Protein AF-A0AAE2D7N9-F1 (afdb_monomer)

Radius of gyration: 18.99 Å; Cα contacts (8 Å, |Δi|>4): 260; chains: 1; bounding box: 39×43×62 Å

Structure (mmCIF, N/CA/C/O backbone):
data_AF-A0AAE2D7N9-F1
#
_entry.id   AF-A0AAE2D7N9-F1
#
loop_
_atom_site.group_PDB
_atom_site.id
_atom_site.type_symbol
_atom_site.label_atom_id
_atom_site.label_alt_id
_atom_site.label_comp_id
_atom_site.label_asym_id
_atom_site.label_entity_id
_atom_site.label_seq_id
_atom_site.pdbx_PDB_ins_code
_atom_site.Cartn_x
_atom_site.Cartn_y
_atom_site.Cartn_z
_atom_site.occupancy
_atom_site.B_iso_or_equiv
_atom_site.auth_seq_id
_atom_site.auth_comp_id
_atom_site.auth_asym_id
_atom_site.auth_atom_id
_atom_site.pdbx_PDB_model_num
ATOM 1 N N . MET A 1 1 ? -22.181 20.478 -26.495 1.00 38.66 1 MET A N 1
ATOM 2 C CA . MET A 1 1 ? -21.617 19.534 -25.504 1.00 38.66 1 MET A CA 1
ATOM 3 C C . MET A 1 1 ? -20.102 19.625 -25.572 1.00 38.66 1 MET A C 1
ATOM 5 O O . MET A 1 1 ? -19.540 19.278 -26.603 1.00 38.66 1 MET A O 1
ATOM 9 N N . SER A 1 2 ? -19.442 20.160 -24.543 1.00 40.59 2 SER A N 1
ATOM 10 C CA . SER A 1 2 ? -17.977 20.147 -24.471 1.00 40.59 2 SER A CA 1
ATOM 11 C C . SER A 1 2 ? -17.509 18.727 -24.149 1.00 40.59 2 SER A C 1
ATOM 13 O O . SER A 1 2 ? -17.995 18.098 -23.211 1.00 40.59 2 SER A O 1
ATOM 15 N N . LYS A 1 3 ? -16.586 18.191 -24.953 1.00 43.28 3 LYS A N 1
ATOM 16 C CA . LYS A 1 3 ? -15.888 16.947 -24.616 1.00 43.28 3 LYS A CA 1
ATOM 17 C C . LYS A 1 3 ? -15.045 17.216 -23.370 1.00 43.28 3 LYS A C 1
ATOM 19 O O . LYS A 1 3 ? -14.198 18.107 -23.392 1.00 43.28 3 LYS A O 1
ATOM 24 N N . PHE A 1 4 ? -15.269 16.461 -22.297 1.00 47.69 4 PHE A N 1
ATOM 25 C CA . PHE A 1 4 ? -14.322 16.401 -21.188 1.00 47.69 4 PHE A CA 1
ATOM 26 C C . PHE A 1 4 ? -13.008 15.839 -21.734 1.00 47.69 4 PHE A C 1
ATOM 28 O O . PHE A 1 4 ? -12.918 14.659 -22.065 1.00 47.69 4 PHE A O 1
ATOM 35 N N . VAL A 1 5 ? -11.998 16.694 -21.879 1.00 51.47 5 VAL A N 1
ATOM 36 C CA . VAL A 1 5 ? -10.639 16.247 -22.176 1.00 51.47 5 VAL A CA 1
ATOM 37 C C . VAL A 1 5 ? -10.075 15.682 -20.877 1.00 51.47 5 VAL A C 1
ATOM 39 O O . VAL A 1 5 ? -9.831 16.411 -19.911 1.00 51.47 5 VAL A O 1
ATOM 42 N N . ILE A 1 6 ? -9.923 14.362 -20.828 1.00 53.97 6 ILE A N 1
ATOM 43 C CA . ILE A 1 6 ? -9.247 13.688 -19.724 1.00 53.97 6 ILE A CA 1
ATOM 44 C C . ILE A 1 6 ? -7.751 13.979 -19.883 1.00 53.97 6 ILE A C 1
ATOM 46 O O . ILE A 1 6 ? -7.075 13.372 -20.703 1.00 53.97 6 ILE A O 1
ATOM 50 N N . ASN A 1 7 ? -7.247 14.952 -19.130 1.00 66.62 7 ASN A N 1
ATOM 51 C CA . ASN A 1 7 ? -5.815 15.157 -18.923 1.00 66.62 7 ASN A CA 1
ATOM 52 C C . ASN A 1 7 ? -5.431 14.536 -17.565 1.00 66.62 7 ASN A C 1
ATOM 54 O O . ASN A 1 7 ? -6.256 14.488 -16.651 1.00 66.62 7 ASN A O 1
ATOM 58 N N . GLU A 1 8 ? -4.196 14.074 -17.392 1.00 63.06 8 GLU A N 1
ATOM 59 C CA . GLU A 1 8 ? -3.699 13.433 -16.167 1.00 63.06 8 GLU A CA 1
ATOM 60 C C . GLU A 1 8 ? -3.927 14.249 -14.887 1.00 63.06 8 GLU A C 1
ATOM 62 O O . GLU A 1 8 ? -4.184 13.687 -13.817 1.00 63.06 8 GLU A O 1
ATOM 67 N N . ASN A 1 9 ? -3.890 15.579 -14.993 1.00 72.06 9 ASN A N 1
ATOM 68 C CA . ASN A 1 9 ? -4.208 16.480 -13.885 1.00 72.06 9 ASN A CA 1
ATOM 69 C C . ASN A 1 9 ? -5.664 16.330 -13.410 1.00 72.06 9 ASN A C 1
ATOM 71 O O . ASN A 1 9 ? -5.936 16.407 -12.207 1.00 72.06 9 ASN A O 1
ATOM 75 N N . ASN A 1 10 ? -6.590 16.049 -14.332 1.00 79.25 10 ASN A N 1
ATOM 76 C CA . ASN A 1 10 ? -7.995 15.795 -14.019 1.00 79.25 10 ASN A CA 1
ATOM 77 C C . ASN A 1 10 ? -8.155 14.434 -13.329 1.00 79.25 10 ASN A C 1
ATOM 79 O O . ASN A 1 10 ? -8.873 14.350 -12.337 1.00 79.25 10 ASN A O 1
ATOM 83 N N . ILE A 1 11 ? -7.424 13.400 -13.772 1.00 85.00 11 ILE A N 1
ATOM 84 C CA . ILE A 1 11 ? -7.436 12.067 -13.137 1.00 85.00 11 ILE A CA 1
ATOM 85 C C . ILE A 1 11 ? -6.867 12.134 -11.715 1.00 85.00 11 ILE A C 1
ATOM 87 O O . ILE A 1 11 ? -7.473 11.624 -10.776 1.00 85.00 11 ILE A O 1
ATOM 91 N N . THR A 1 12 ? -5.724 12.800 -11.531 1.00 88.69 12 THR A N 1
ATOM 92 C CA . THR A 1 12 ? -5.089 12.975 -10.212 1.00 88.69 12 THR A CA 1
ATOM 93 C C . THR A 1 12 ? -6.036 13.661 -9.230 1.00 88.69 12 THR A C 1
ATOM 95 O O . THR A 1 12 ? -6.201 13.215 -8.094 1.00 88.69 12 THR A O 1
ATOM 98 N N . SER A 1 13 ? -6.677 14.743 -9.677 1.00 90.25 13 SER A N 1
ATOM 99 C CA . SER A 1 13 ? -7.615 15.513 -8.856 1.00 90.25 13 SER A CA 1
ATOM 100 C C . SER A 1 13 ? -8.871 14.707 -8.529 1.00 90.25 13 SER A C 1
ATOM 102 O O . SER A 1 13 ? -9.330 14.732 -7.388 1.00 90.25 13 SER A O 1
ATOM 104 N N . PHE A 1 14 ? -9.381 13.946 -9.501 1.00 93.19 14 PHE A N 1
ATOM 105 C CA . PHE A 1 14 ? -10.513 13.043 -9.324 1.00 93.19 14 PHE A CA 1
ATOM 106 C C . PHE A 1 14 ? -10.209 11.965 -8.274 1.00 93.19 14 PHE A C 1
ATOM 108 O O . PHE A 1 14 ? -10.917 11.875 -7.274 1.00 93.19 14 PHE A O 1
ATOM 115 N N . LEU A 1 15 ? -9.113 11.212 -8.426 1.00 93.31 15 LEU A N 1
ATOM 116 C CA . LEU A 1 15 ? -8.723 10.164 -7.474 1.00 93.31 15 LEU A CA 1
ATOM 117 C C . LEU A 1 15 ? -8.532 10.717 -6.060 1.00 93.31 15 LEU A C 1
ATOM 119 O O . LEU A 1 15 ? -9.043 10.145 -5.097 1.00 93.31 15 LEU A O 1
ATOM 123 N N . ARG A 1 16 ? -7.853 11.865 -5.930 1.00 94.56 16 ARG A N 1
ATOM 124 C CA . ARG A 1 16 ? -7.654 12.510 -4.627 1.00 94.56 16 ARG A CA 1
ATOM 125 C C . ARG A 1 16 ? -8.984 12.898 -3.996 1.00 94.56 16 ARG A C 1
ATOM 127 O O . ARG A 1 16 ? -9.173 12.655 -2.809 1.00 94.56 16 ARG A O 1
ATOM 134 N N . PHE A 1 17 ? -9.900 13.489 -4.7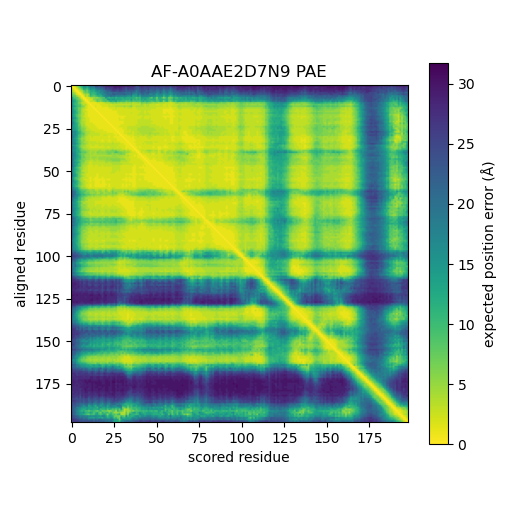61 1.00 94.94 17 PHE A N 1
ATOM 135 C CA . PHE A 1 17 ? -11.206 13.893 -4.246 1.00 94.94 17 PHE A CA 1
ATOM 136 C C . PHE A 1 17 ? -11.966 12.705 -3.647 1.00 94.94 17 PHE A C 1
ATOM 138 O O . PHE A 1 17 ? -12.400 12.776 -2.497 1.00 94.94 17 PHE A O 1
ATOM 145 N N . TYR A 1 18 ? -12.083 11.599 -4.386 1.00 95.69 18 TYR A N 1
ATOM 146 C CA . TYR A 1 18 ? -12.827 10.431 -3.911 1.00 95.69 18 TYR A CA 1
ATOM 147 C C . TYR A 1 18 ? -12.126 9.711 -2.765 1.00 95.69 18 TYR A C 1
ATOM 149 O O . TYR A 1 18 ? -12.796 9.303 -1.818 1.00 95.69 18 TYR A O 1
ATOM 157 N N . PHE A 1 19 ? -10.796 9.621 -2.790 1.00 94.62 19 PHE A N 1
ATOM 158 C CA . PHE A 1 19 ? -10.053 9.048 -1.674 1.00 94.62 19 PHE A CA 1
ATOM 159 C C . PHE A 1 19 ? -10.248 9.873 -0.394 1.00 94.62 19 PHE A C 1
ATOM 161 O O . PHE A 1 19 ? -10.634 9.324 0.635 1.00 94.62 19 PHE A O 1
ATOM 168 N N . VAL A 1 20 ? -10.105 11.203 -0.465 1.00 94.38 20 VAL A N 1
ATOM 169 C CA . VAL A 1 20 ? -10.371 12.106 0.670 1.00 94.38 20 VAL A CA 1
ATOM 170 C C . VAL A 1 20 ? -11.804 11.936 1.179 1.00 94.38 20 VAL A C 1
ATOM 172 O O . VAL A 1 20 ? -12.017 11.855 2.388 1.00 94.38 20 VAL A O 1
ATOM 175 N N . LYS A 1 21 ? -12.796 11.840 0.284 1.00 95.31 21 LYS A N 1
ATOM 176 C CA . LYS A 1 21 ? -14.191 11.594 0.678 1.00 95.31 21 LYS A CA 1
ATOM 177 C C . LYS A 1 21 ? -14.365 10.253 1.384 1.00 95.31 21 LYS A C 1
ATOM 179 O O . LYS A 1 21 ? -15.054 10.207 2.399 1.00 95.31 21 LYS A O 1
ATOM 184 N N . ALA A 1 22 ? -13.726 9.193 0.900 1.00 94.31 22 ALA A N 1
ATOM 185 C CA . ALA A 1 22 ? -13.779 7.884 1.536 1.00 94.31 22 ALA A CA 1
ATOM 186 C C . ALA A 1 22 ? -13.175 7.918 2.950 1.00 94.31 22 ALA A C 1
ATOM 188 O O . ALA A 1 22 ? -13.809 7.425 3.883 1.00 94.31 22 ALA A O 1
ATOM 189 N N . ILE A 1 23 ? -12.032 8.587 3.146 1.00 94.31 23 ILE A N 1
ATOM 190 C CA . ILE A 1 23 ? -11.437 8.793 4.478 1.00 94.31 23 ILE A CA 1
ATOM 191 C C . ILE A 1 23 ? -12.381 9.586 5.393 1.00 94.31 23 ILE A C 1
ATOM 193 O O . ILE A 1 23 ? -12.664 9.155 6.508 1.00 94.31 23 ILE A O 1
ATOM 197 N N . GLN A 1 24 ? -12.939 10.702 4.915 1.00 93.06 24 GLN A N 1
ATOM 198 C CA . GLN A 1 24 ? -13.844 11.551 5.703 1.00 93.06 24 GLN A CA 1
ATOM 199 C C . GLN A 1 24 ? -15.131 10.830 6.131 1.00 93.06 24 GLN A C 1
ATOM 201 O O . GLN A 1 24 ? -15.610 11.034 7.248 1.00 93.06 24 GLN A O 1
ATOM 206 N N . LEU A 1 25 ? -15.701 10.008 5.245 1.00 94.81 25 LEU A N 1
ATOM 207 C CA . LEU A 1 25 ? -16.958 9.300 5.490 1.00 94.81 25 LEU A CA 1
ATOM 208 C C . LEU A 1 25 ? -16.765 8.054 6.358 1.00 94.81 25 LEU A C 1
ATOM 210 O O . LEU A 1 25 ? -17.578 7.787 7.242 1.00 94.81 25 LEU A O 1
ATOM 214 N N . THR A 1 26 ? -15.700 7.286 6.120 1.00 93.25 26 THR A N 1
ATOM 215 C CA . THR A 1 26 ? -15.459 6.031 6.850 1.00 93.25 26 THR A CA 1
ATOM 216 C C . THR A 1 26 ? -14.743 6.250 8.179 1.00 93.25 26 THR A C 1
ATOM 218 O O . THR A 1 26 ? -14.941 5.445 9.092 1.00 93.25 26 THR A O 1
ATOM 221 N N . LYS A 1 27 ? -13.984 7.351 8.302 1.00 92.19 27 LYS A N 1
ATOM 222 C CA . LYS A 1 27 ? -13.128 7.699 9.448 1.00 92.19 27 LYS A CA 1
ATOM 223 C C . LYS A 1 27 ? -12.268 6.506 9.880 1.00 92.19 27 LYS A C 1
ATOM 225 O O . LYS A 1 27 ? -12.409 6.023 11.007 1.00 92.19 27 LYS A O 1
ATOM 230 N N . PRO A 1 28 ? -11.440 5.965 8.972 1.00 92.25 28 PRO A N 1
ATOM 231 C CA . PRO A 1 28 ? -10.698 4.762 9.265 1.00 92.25 28 PRO A CA 1
ATOM 232 C C . PRO A 1 28 ? -9.594 5.062 10.279 1.00 92.25 28 PRO A C 1
ATOM 234 O O . PRO A 1 28 ? -9.018 6.144 10.318 1.00 92.25 28 PRO A O 1
ATOM 237 N N . SER A 1 29 ? -9.279 4.062 11.091 1.00 89.00 29 SER A N 1
ATOM 238 C CA . SER A 1 29 ? -8.122 4.060 11.987 1.00 89.00 29 SER A CA 1
ATOM 239 C C . SER A 1 29 ? -6.799 3.894 11.228 1.00 89.00 29 SER A C 1
ATOM 241 O O . SER A 1 29 ? -5.742 4.255 11.742 1.00 89.00 29 SER A O 1
ATOM 243 N N . GLY A 1 30 ? -6.862 3.354 10.008 1.00 89.19 30 GLY A N 1
ATOM 244 C CA . GLY A 1 30 ? -5.730 3.211 9.106 1.00 89.19 30 GLY A CA 1
ATOM 245 C C . GLY A 1 30 ? -6.132 2.652 7.742 1.00 89.19 30 GLY A C 1
ATOM 246 O O . GLY A 1 30 ? -7.261 2.190 7.552 1.00 89.19 30 GLY A O 1
ATOM 247 N N . VAL A 1 31 ? -5.200 2.698 6.794 1.00 91.38 31 VAL A N 1
ATOM 248 C CA . VAL A 1 31 ? -5.390 2.259 5.407 1.00 91.38 31 VAL A CA 1
ATOM 249 C C . VAL A 1 31 ? -4.269 1.314 4.995 1.00 91.38 31 VAL A C 1
ATOM 251 O O . VAL A 1 31 ? -3.095 1.587 5.229 1.00 91.38 31 VAL A O 1
ATOM 254 N N . ILE A 1 32 ? -4.628 0.210 4.350 1.00 90.62 32 ILE A N 1
ATOM 255 C CA . ILE A 1 32 ? -3.676 -0.734 3.764 1.00 90.62 32 ILE A CA 1
ATOM 256 C C . ILE A 1 32 ? -3.827 -0.681 2.247 1.00 90.62 32 ILE A C 1
ATOM 258 O O . ILE A 1 32 ? -4.918 -0.912 1.723 1.00 90.62 32 ILE A O 1
ATOM 262 N N . PHE A 1 33 ? -2.731 -0.390 1.551 1.00 92.00 33 PHE A N 1
ATOM 263 C CA . PHE A 1 33 ? -2.633 -0.501 0.099 1.00 92.00 33 PHE A CA 1
ATOM 264 C C . PHE A 1 33 ? -1.971 -1.833 -0.246 1.00 92.00 33 PHE A C 1
ATOM 266 O O . PHE A 1 33 ? -0.849 -2.091 0.192 1.00 92.00 33 PHE A O 1
ATOM 273 N N . LEU A 1 34 ? -2.666 -2.677 -1.007 1.00 89.25 34 LEU A N 1
ATOM 274 C CA . LEU A 1 34 ? -2.276 -4.068 -1.261 1.00 89.25 34 LEU A CA 1
ATOM 275 C C . LEU A 1 34 ? -1.521 -4.255 -2.592 1.00 89.25 34 LEU A C 1
ATOM 277 O O . LEU A 1 34 ? -1.681 -5.283 -3.244 1.00 89.25 34 LEU A O 1
ATOM 281 N N . GLY A 1 35 ? -0.709 -3.278 -2.998 1.00 89.81 35 GLY A N 1
ATOM 282 C CA . GLY A 1 35 ? 0.086 -3.317 -4.232 1.00 89.81 35 GLY A CA 1
ATOM 283 C C . GLY A 1 35 ? -0.364 -2.354 -5.322 1.00 89.81 35 GLY A C 1
ATOM 284 O O . GLY A 1 35 ? -1.333 -1.610 -5.159 1.00 89.81 35 GLY A O 1
ATOM 285 N N . ASP A 1 36 ? 0.402 -2.364 -6.410 1.00 91.00 36 ASP A N 1
ATOM 286 C CA . ASP A 1 36 ? 0.260 -1.525 -7.603 1.00 91.00 36 ASP A CA 1
ATOM 287 C C . ASP A 1 36 ? 0.123 -0.040 -7.284 1.00 91.00 36 ASP A C 1
ATOM 289 O O . ASP A 1 36 ? -0.792 0.680 -7.710 1.00 91.00 36 ASP A O 1
ATOM 293 N N . LEU A 1 37 ? 1.058 0.442 -6.473 1.00 92.31 37 LEU A N 1
ATOM 294 C CA . LEU A 1 37 ? 1.069 1.823 -6.014 1.00 92.31 37 LEU A CA 1
ATOM 295 C C . LEU A 1 37 ? 1.492 2.769 -7.140 1.00 92.31 37 LEU A C 1
ATOM 297 O O . LEU A 1 37 ? 0.906 3.847 -7.288 1.00 92.31 37 LEU A O 1
ATOM 301 N N . LEU A 1 38 ? 2.469 2.348 -7.937 1.00 92.19 38 LEU A N 1
ATOM 302 C CA . LEU A 1 38 ? 3.143 3.116 -8.971 1.00 92.19 38 LEU A CA 1
ATOM 303 C C . LEU A 1 38 ? 2.765 2.610 -10.363 1.00 92.19 38 LEU A C 1
ATOM 305 O O . LEU A 1 38 ? 2.613 1.413 -10.594 1.00 92.19 38 LEU A O 1
ATOM 309 N N . ASP A 1 39 ? 2.666 3.534 -11.313 1.00 84.12 39 ASP A N 1
ATOM 310 C CA . ASP A 1 39 ? 2.439 3.179 -12.709 1.00 84.12 39 ASP A CA 1
ATOM 311 C C . ASP A 1 39 ? 3.777 2.721 -13.314 1.00 84.12 39 ASP A C 1
ATOM 313 O O . ASP A 1 39 ? 4.704 3.521 -13.452 1.00 84.12 39 ASP A O 1
ATOM 317 N N . SER A 1 40 ? 3.886 1.430 -13.647 1.00 84.75 40 SER A N 1
ATOM 318 C CA . SER A 1 40 ? 5.104 0.813 -14.211 1.00 84.75 40 SER A CA 1
ATOM 319 C C . SER A 1 40 ? 6.362 1.010 -13.349 1.00 84.75 40 SER A C 1
ATOM 321 O O . SER A 1 40 ? 7.459 1.177 -13.875 1.00 84.75 40 SER A O 1
ATOM 323 N N . GLY A 1 41 ? 6.238 1.034 -12.018 1.00 87.19 41 GLY A N 1
ATOM 324 C CA . GLY A 1 41 ? 7.358 1.291 -11.100 1.00 87.19 41 GLY A CA 1
ATOM 325 C C . GLY A 1 41 ? 8.563 0.361 -11.296 1.00 87.19 41 GLY A C 1
ATOM 326 O O . GLY A 1 41 ? 9.712 0.774 -11.096 1.00 87.19 41 GLY A O 1
ATOM 327 N N . ASP A 1 42 ? 8.312 -0.862 -11.756 1.00 89.00 42 ASP A N 1
ATOM 328 C CA . ASP A 1 42 ? 9.323 -1.880 -11.999 1.00 89.00 42 ASP A CA 1
ATOM 329 C C . ASP A 1 42 ? 10.167 -1.641 -13.274 1.00 89.00 42 ASP A C 1
ATOM 331 O O . ASP A 1 42 ? 11.297 -2.132 -13.357 1.00 89.00 42 ASP A O 1
ATOM 335 N N . THR A 1 43 ? 9.637 -0.899 -14.251 1.00 90.88 43 THR A N 1
ATOM 336 C CA . THR A 1 43 ? 10.236 -0.643 -15.577 1.00 90.88 43 THR A CA 1
ATOM 337 C C . THR A 1 43 ? 10.487 0.844 -15.854 1.00 90.88 43 THR A C 1
ATOM 339 O O . THR A 1 43 ? 11.250 1.179 -16.763 1.00 90.88 43 THR A O 1
ATOM 342 N N . ALA A 1 44 ? 9.899 1.743 -15.062 1.00 91.44 44 ALA A N 1
ATOM 343 C CA . ALA A 1 44 ? 9.976 3.188 -15.238 1.00 91.44 44 ALA A CA 1
ATOM 344 C C . ALA A 1 44 ? 11.402 3.736 -15.088 1.00 91.44 44 ALA A C 1
ATOM 346 O O . ALA A 1 44 ? 12.143 3.388 -14.158 1.00 91.44 44 ALA A O 1
ATOM 347 N N . GLN A 1 45 ? 11.749 4.688 -15.956 1.00 94.19 45 GLN A N 1
ATOM 348 C CA . GLN A 1 45 ? 12.963 5.498 -15.833 1.00 94.19 45 GLN A CA 1
ATOM 349 C C . GLN A 1 45 ? 12.887 6.413 -14.600 1.00 94.19 45 GLN A C 1
ATOM 351 O O . GLN A 1 45 ? 11.821 6.601 -14.017 1.00 94.19 45 GLN A O 1
ATOM 356 N N . ASP A 1 46 ? 14.017 6.974 -14.165 1.00 93.88 46 ASP A N 1
ATOM 357 C CA . ASP A 1 46 ? 14.104 7.734 -12.903 1.00 93.88 46 ASP A CA 1
ATOM 358 C C . ASP A 1 46 ? 13.159 8.932 -12.820 1.00 93.88 46 ASP A C 1
ATOM 360 O O . ASP A 1 46 ? 12.546 9.151 -11.773 1.00 93.88 46 ASP A O 1
ATOM 364 N N . LEU A 1 47 ? 12.990 9.668 -13.919 1.00 94.44 47 LEU A N 1
ATOM 365 C CA . LEU A 1 47 ? 12.073 10.807 -13.967 1.00 94.44 47 LEU A CA 1
ATOM 366 C C . LEU A 1 47 ? 10.610 10.366 -13.825 1.00 94.44 47 LEU A C 1
ATOM 368 O O . LEU A 1 47 ? 9.882 10.927 -13.004 1.00 94.44 47 LEU A O 1
ATOM 372 N N . ASP A 1 48 ? 10.203 9.330 -14.560 1.00 93.62 48 ASP A N 1
ATOM 373 C CA . ASP A 1 48 ? 8.833 8.808 -14.523 1.00 93.62 48 ASP A CA 1
ATOM 374 C C . ASP A 1 48 ? 8.517 8.175 -13.167 1.00 93.62 48 ASP A C 1
ATOM 376 O O . ASP A 1 48 ? 7.455 8.411 -12.595 1.00 93.62 48 ASP A O 1
ATOM 380 N N . PHE A 1 49 ? 9.471 7.442 -12.592 1.00 94.88 49 PHE A N 1
ATOM 381 C CA . PHE A 1 49 ? 9.340 6.870 -11.257 1.00 94.88 49 PHE A CA 1
ATOM 382 C C . PHE A 1 49 ? 9.190 7.955 -10.184 1.00 94.88 49 PHE A C 1
ATOM 384 O O . PHE A 1 49 ? 8.311 7.881 -9.325 1.00 94.88 49 PHE A O 1
ATOM 391 N N . ALA A 1 50 ? 10.025 8.998 -10.226 1.00 95.50 50 ALA A N 1
ATOM 392 C CA . ALA A 1 50 ? 9.918 10.113 -9.288 1.00 95.50 50 ALA A CA 1
ATOM 393 C C . ALA A 1 50 ? 8.564 10.831 -9.421 1.00 95.50 50 ALA A C 1
ATOM 395 O O . ALA A 1 50 ? 7.952 11.207 -8.413 1.00 95.50 50 ALA A O 1
ATOM 396 N N . TYR A 1 51 ? 8.068 10.983 -10.652 1.00 94.19 51 TYR A N 1
ATOM 397 C CA . TYR A 1 51 ? 6.752 11.549 -10.920 1.00 94.19 51 TYR A CA 1
ATOM 398 C C . TYR A 1 51 ? 5.619 10.684 -10.349 1.00 94.19 51 TYR A C 1
ATOM 400 O O . TYR A 1 51 ? 4.782 11.207 -9.606 1.00 94.19 51 TYR A O 1
ATOM 408 N N . THR A 1 52 ? 5.604 9.374 -10.615 1.00 93.94 52 THR A N 1
ATOM 409 C CA . THR A 1 52 ? 4.549 8.467 -10.125 1.00 93.94 52 THR A CA 1
ATOM 410 C C . THR A 1 52 ? 4.552 8.364 -8.600 1.00 93.94 52 THR A C 1
ATOM 412 O O . THR A 1 52 ? 3.487 8.432 -7.983 1.00 93.94 52 THR A O 1
ATOM 415 N N . VAL A 1 53 ? 5.726 8.341 -7.958 1.00 95.31 53 VAL A N 1
ATOM 416 C CA . VAL A 1 53 ? 5.856 8.417 -6.491 1.00 95.31 53 VAL A CA 1
ATOM 417 C C . VAL A 1 53 ? 5.275 9.722 -5.947 1.00 95.31 53 VAL A C 1
ATOM 419 O O . VAL A 1 53 ? 4.505 9.711 -4.981 1.00 95.31 53 VAL A O 1
ATOM 422 N N . SER A 1 54 ? 5.640 10.861 -6.541 1.00 94.69 54 SER A N 1
ATOM 423 C CA . SER A 1 54 ? 5.149 12.178 -6.117 1.00 94.69 54 SER A CA 1
ATOM 424 C C . SER A 1 54 ? 3.628 12.271 -6.248 1.00 94.69 54 SER A C 1
ATOM 426 O O . SER A 1 54 ? 2.932 12.700 -5.320 1.00 94.69 54 SER A O 1
ATOM 428 N N . ARG A 1 55 ? 3.089 11.776 -7.366 1.00 94.19 55 ARG A N 1
ATOM 429 C CA . ARG A 1 55 ? 1.652 11.679 -7.616 1.00 94.19 55 ARG A CA 1
ATOM 430 C C . ARG A 1 55 ? 0.958 10.782 -6.590 1.00 94.19 55 ARG A C 1
ATOM 432 O O . ARG A 1 55 ? -0.043 11.213 -6.019 1.00 94.19 55 ARG A O 1
ATOM 439 N N . PHE A 1 56 ? 1.493 9.595 -6.298 1.00 95.06 56 PHE A N 1
ATOM 440 C CA . PHE A 1 56 ? 0.933 8.688 -5.292 1.00 95.06 56 PHE A CA 1
ATOM 441 C C . PHE A 1 56 ? 0.856 9.359 -3.917 1.00 95.06 56 PHE A C 1
ATOM 443 O O . PHE A 1 56 ? -0.217 9.417 -3.314 1.00 95.06 56 PHE A O 1
ATOM 450 N N . LYS A 1 57 ? 1.962 9.962 -3.456 1.00 94.38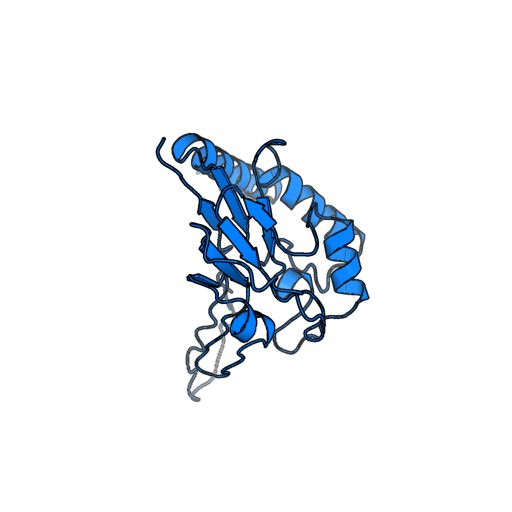 57 LYS A N 1
ATOM 451 C CA . LYS A 1 57 ? 2.007 10.712 -2.189 1.00 94.38 57 LYS A CA 1
ATOM 452 C C . LYS A 1 57 ? 0.965 11.825 -2.156 1.00 94.38 57 LYS A C 1
ATOM 454 O O . LYS A 1 57 ? 0.230 11.958 -1.180 1.00 94.38 57 LYS A O 1
ATOM 459 N N . LYS A 1 58 ? 0.866 12.598 -3.241 1.00 93.94 58 LYS A N 1
ATOM 460 C CA . LYS A 1 58 ? -0.102 13.690 -3.372 1.00 93.94 58 LYS A CA 1
ATOM 461 C C . LYS A 1 58 ? -1.543 13.193 -3.311 1.00 93.94 58 LYS A C 1
ATOM 463 O O . LYS A 1 58 ? -2.385 13.909 -2.786 1.00 93.94 58 LYS A O 1
ATOM 468 N N . ILE A 1 59 ? -1.867 12.027 -3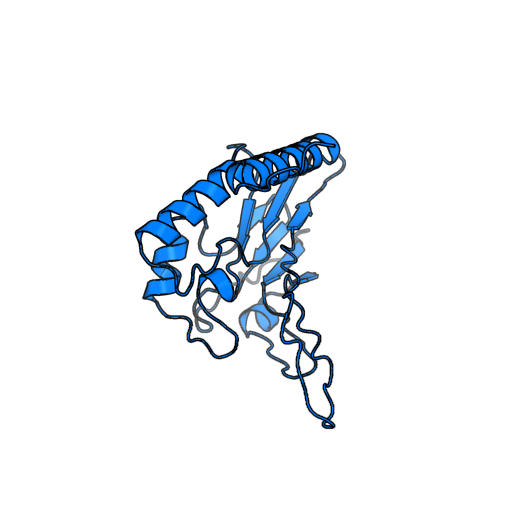.855 1.00 93.81 59 ILE A N 1
ATOM 469 C CA . ILE A 1 59 ? -3.247 11.527 -3.850 1.00 93.81 59 ILE A CA 1
ATOM 470 C C . ILE A 1 59 ? -3.583 10.876 -2.504 1.00 93.81 59 ILE A C 1
ATOM 472 O O . ILE A 1 59 ? -4.608 11.207 -1.910 1.00 93.81 59 ILE A O 1
ATOM 476 N N . PHE A 1 60 ? -2.716 9.985 -2.022 1.00 94.25 60 PHE A N 1
ATOM 477 C CA . PHE A 1 60 ? -3.061 8.998 -0.999 1.00 94.25 60 PHE A CA 1
ATOM 478 C C . PHE A 1 60 ? -2.408 9.233 0.364 1.00 94.25 60 PHE A C 1
ATOM 480 O O . PHE A 1 60 ? -2.922 8.756 1.369 1.00 94.25 60 PHE A O 1
ATOM 487 N N . LEU A 1 61 ? -1.311 9.992 0.428 1.00 92.38 61 LEU A N 1
ATOM 488 C CA . LEU A 1 61 ? -0.547 10.232 1.660 1.00 92.38 61 LEU A CA 1
ATOM 489 C C . LEU A 1 61 ? -0.616 11.708 2.079 1.00 92.38 61 LEU A C 1
ATOM 491 O O . LEU A 1 61 ? 0.387 12.332 2.421 1.00 92.38 61 LEU A O 1
ATOM 495 N N . PHE A 1 62 ? -1.814 12.291 1.990 1.00 85.06 62 PHE A N 1
ATOM 496 C CA . PHE A 1 62 ? -2.046 13.707 2.283 1.00 85.06 62 PHE A CA 1
ATOM 497 C C . PHE A 1 62 ? -2.215 14.007 3.780 1.00 85.06 62 PHE A C 1
ATOM 499 O O . PHE A 1 62 ? -2.023 15.150 4.192 1.00 85.06 62 PHE A O 1
ATOM 506 N N . GLU A 1 63 ? -2.589 13.005 4.576 1.00 83.25 63 GLU A N 1
ATOM 507 C CA . GLU A 1 63 ? -2.829 13.113 6.014 1.00 83.25 63 GLU A CA 1
ATOM 508 C C . GLU A 1 63 ? -1.661 12.476 6.771 1.00 83.25 63 GLU A C 1
ATOM 510 O O . GLU A 1 63 ? -1.376 11.294 6.596 1.00 83.25 63 GLU A O 1
ATOM 515 N N . LYS A 1 64 ? -0.948 13.274 7.576 1.00 78.06 64 LYS A N 1
ATOM 516 C CA . LYS A 1 64 ? 0.308 12.844 8.215 1.00 78.06 64 LYS A CA 1
ATOM 517 C C . LYS A 1 64 ? 0.105 11.802 9.318 1.00 78.06 64 LYS A C 1
ATOM 519 O O . LYS A 1 64 ? 0.998 10.989 9.530 1.00 78.06 64 LYS A O 1
ATOM 524 N N . ASP A 1 65 ? -1.050 11.827 9.978 1.00 83.75 65 ASP A N 1
ATOM 525 C CA . ASP A 1 65 ? -1.328 11.008 11.164 1.00 83.75 65 ASP A CA 1
ATOM 526 C C . ASP A 1 65 ? -2.105 9.722 10.841 1.00 83.75 65 ASP A C 1
ATOM 528 O O . ASP A 1 65 ? -2.341 8.891 11.721 1.00 83.75 65 ASP A O 1
ATOM 532 N N . LEU A 1 66 ? -2.487 9.525 9.575 1.00 87.00 66 LEU A N 1
ATOM 533 C CA . LEU A 1 66 ? -3.157 8.308 9.141 1.00 87.00 66 LEU A CA 1
ATOM 534 C C . LEU A 1 66 ? -2.165 7.139 9.175 1.00 87.00 66 LEU A C 1
ATOM 536 O O . LEU A 1 66 ? -1.114 7.172 8.535 1.00 87.00 66 LEU A O 1
ATOM 540 N N . PHE A 1 67 ? -2.508 6.076 9.903 1.00 88.31 67 PHE A N 1
ATOM 541 C CA . PHE A 1 67 ? -1.727 4.844 9.875 1.00 88.31 67 PHE A CA 1
ATOM 542 C C . PHE A 1 67 ? -1.852 4.195 8.494 1.00 88.31 67 PHE A C 1
ATOM 544 O O . PHE A 1 67 ? -2.954 3.837 8.079 1.00 88.31 67 PHE A O 1
ATOM 551 N N . VAL A 1 68 ? -0.732 4.040 7.786 1.00 89.31 68 VAL A N 1
ATOM 552 C CA . VAL A 1 68 ? -0.716 3.470 6.435 1.00 89.31 68 VAL A CA 1
ATOM 553 C C . VAL A 1 68 ? 0.249 2.293 6.342 1.00 89.31 68 VAL A C 1
ATOM 555 O O . VAL A 1 68 ? 1.404 2.385 6.763 1.00 89.31 68 VAL A O 1
ATOM 558 N N . ILE A 1 69 ? -0.222 1.202 5.739 1.00 89.62 69 ILE A N 1
ATOM 559 C CA . ILE A 1 69 ? 0.602 0.073 5.302 1.00 89.62 69 ILE A CA 1
ATOM 560 C C . ILE A 1 69 ? 0.636 0.079 3.776 1.00 89.62 69 ILE A C 1
ATOM 562 O O . ILE A 1 69 ? -0.399 0.198 3.122 1.00 89.62 69 ILE A O 1
ATOM 566 N N . LEU A 1 70 ? 1.838 -0.041 3.219 1.00 90.56 70 LEU A N 1
ATOM 567 C CA . LEU A 1 70 ? 2.093 -0.033 1.784 1.00 90.56 70 LEU A CA 1
ATOM 568 C C . LEU A 1 70 ? 2.759 -1.350 1.409 1.00 90.56 70 LEU A C 1
ATOM 570 O O . LEU A 1 70 ? 3.907 -1.593 1.781 1.00 90.56 70 LEU A O 1
ATOM 574 N N . ILE A 1 71 ? 2.029 -2.186 0.688 1.00 88.00 71 ILE A N 1
ATOM 575 C CA . ILE A 1 71 ? 2.534 -3.435 0.135 1.00 88.00 71 ILE A CA 1
ATOM 576 C C . ILE A 1 71 ? 2.885 -3.176 -1.333 1.00 88.00 71 ILE A C 1
ATOM 578 O O . ILE A 1 71 ? 2.062 -2.565 -2.009 1.00 88.00 71 ILE A O 1
ATOM 582 N N . PRO A 1 72 ? 4.077 -3.553 -1.830 1.00 88.62 72 PRO A N 1
ATOM 583 C CA . PRO A 1 72 ? 4.386 -3.450 -3.255 1.00 88.62 72 PRO A CA 1
ATOM 584 C C . PRO A 1 72 ? 3.662 -4.535 -4.064 1.00 88.62 72 PRO A C 1
ATOM 586 O O . PRO A 1 72 ? 3.547 -5.676 -3.617 1.00 88.62 72 PRO A O 1
ATOM 589 N N . GLY A 1 73 ? 3.200 -4.184 -5.260 1.00 87.06 73 GLY A N 1
ATOM 590 C CA . GLY A 1 73 ? 2.689 -5.115 -6.264 1.00 87.06 73 GLY A CA 1
ATOM 591 C C . GLY A 1 73 ? 3.740 -5.546 -7.280 1.00 87.06 73 GLY A C 1
ATOM 592 O O . GLY A 1 73 ? 4.915 -5.174 -7.187 1.00 87.06 73 GLY A O 1
ATOM 593 N N . ASP A 1 74 ? 3.317 -6.331 -8.263 1.00 84.50 74 ASP A N 1
ATOM 594 C CA . ASP A 1 74 ? 4.173 -6.750 -9.373 1.00 84.50 74 ASP A CA 1
ATOM 595 C C . ASP A 1 74 ? 4.559 -5.567 -10.276 1.00 84.50 74 ASP A C 1
ATOM 597 O O . ASP A 1 74 ? 5.720 -5.461 -10.678 1.00 84.50 74 ASP A O 1
ATOM 601 N N . ASN A 1 75 ? 3.654 -4.603 -10.480 1.00 88.88 75 ASN A N 1
ATOM 602 C CA . ASN A 1 75 ? 3.947 -3.376 -11.230 1.00 88.88 75 ASN A CA 1
ATOM 603 C C . ASN A 1 75 ? 4.882 -2.412 -10.482 1.00 88.88 75 ASN A C 1
ATOM 605 O O . ASN A 1 75 ? 5.453 -1.505 -11.089 1.00 88.88 75 ASN A O 1
ATOM 609 N N . ASP A 1 76 ? 5.067 -2.589 -9.171 1.00 91.19 76 ASP A N 1
ATOM 610 C CA . ASP A 1 76 ? 5.935 -1.730 -8.363 1.00 91.19 76 ASP A CA 1
ATOM 611 C C . ASP A 1 76 ? 7.401 -2.180 -8.397 1.00 91.19 76 ASP A C 1
ATOM 613 O O . ASP A 1 76 ? 8.309 -1.348 -8.468 1.00 91.19 76 ASP A O 1
ATOM 617 N N . ILE A 1 77 ? 7.645 -3.492 -8.291 1.00 89.44 77 ILE A N 1
ATOM 618 C CA . ILE A 1 77 ? 8.992 -4.055 -8.081 1.00 89.44 77 ILE A CA 1
ATOM 619 C C . ILE A 1 77 ? 9.302 -5.295 -8.930 1.00 89.44 77 ILE A C 1
ATOM 621 O O . ILE A 1 77 ? 10.393 -5.860 -8.802 1.00 89.44 77 ILE A O 1
ATOM 625 N N . GLY A 1 78 ? 8.389 -5.710 -9.802 1.00 81.81 78 GLY A N 1
ATOM 626 C CA . GLY A 1 78 ? 8.434 -6.975 -10.524 1.00 81.81 78 GLY A CA 1
ATOM 627 C C . GLY A 1 78 ? 7.640 -8.074 -9.815 1.00 81.81 78 GLY A C 1
ATOM 628 O O . GLY A 1 78 ? 7.265 -7.974 -8.649 1.00 81.81 78 GLY A O 1
ATOM 629 N N . GLY A 1 79 ? 7.405 -9.157 -10.535 1.00 78.25 79 GLY A N 1
ATOM 630 C CA . GLY A 1 79 ? 6.511 -10.252 -10.186 1.00 78.25 79 GLY A CA 1
ATOM 631 C C . GLY A 1 79 ? 6.097 -10.954 -11.476 1.00 78.25 79 GLY A C 1
ATOM 632 O O . GLY A 1 79 ? 6.501 -10.538 -12.557 1.00 78.25 79 GLY A O 1
ATOM 633 N N . GLU A 1 80 ? 5.345 -12.048 -11.385 1.00 72.56 80 GLU A N 1
ATOM 634 C CA . GLU A 1 80 ? 4.689 -12.643 -12.569 1.00 72.56 80 GLU A CA 1
ATOM 635 C C . GLU A 1 80 ? 5.611 -12.972 -13.763 1.00 72.56 80 GLU A C 1
ATOM 637 O O . GLU A 1 80 ? 5.260 -12.816 -14.927 1.00 72.56 80 GLU A O 1
ATOM 642 N N . GLY A 1 81 ? 6.827 -13.444 -13.480 1.00 69.44 81 GLY A N 1
ATOM 643 C CA . GLY A 1 81 ? 7.831 -13.745 -14.508 1.00 69.44 81 GLY A CA 1
ATOM 644 C C . GLY A 1 81 ? 8.828 -12.611 -14.757 1.00 69.44 81 GLY A C 1
ATOM 645 O O . GLY A 1 81 ? 9.879 -12.854 -15.347 1.00 69.44 81 GLY A O 1
ATOM 646 N N . VAL A 1 82 ? 8.579 -11.416 -14.218 1.00 75.50 82 VAL A N 1
ATOM 647 C CA . VAL A 1 82 ? 9.577 -10.351 -14.088 1.00 75.50 82 VAL A CA 1
ATOM 648 C C . VAL A 1 82 ? 10.340 -10.528 -12.769 1.00 75.50 82 VAL A C 1
ATOM 650 O O . VAL A 1 82 ? 9.727 -10.563 -11.700 1.00 75.50 82 VAL A O 1
ATOM 653 N N . PRO A 1 83 ? 11.682 -10.622 -12.786 1.00 78.38 83 PRO A N 1
ATOM 654 C CA . PRO A 1 83 ? 12.459 -10.753 -11.561 1.00 78.38 83 PRO A CA 1
ATOM 655 C C . PRO A 1 83 ? 12.306 -9.542 -10.633 1.00 78.38 83 PRO A C 1
ATOM 657 O O . PRO A 1 83 ? 12.513 -8.394 -11.042 1.00 78.38 83 PRO A O 1
ATOM 660 N N . VAL A 1 84 ? 12.042 -9.817 -9.356 1.00 84.75 84 VAL A N 1
ATOM 661 C CA . VAL A 1 84 ? 12.191 -8.836 -8.277 1.00 84.75 84 VAL A CA 1
ATOM 662 C C . VAL A 1 84 ? 13.676 -8.714 -7.954 1.00 84.75 84 VAL A C 1
ATOM 664 O O . VAL A 1 84 ? 14.291 -9.655 -7.452 1.00 84.75 84 VAL A O 1
ATOM 667 N N . THR A 1 85 ? 14.277 -7.564 -8.257 1.00 86.69 85 THR A N 1
ATOM 668 C CA . THR A 1 85 ? 15.699 -7.313 -7.981 1.00 86.69 85 THR A CA 1
ATOM 669 C C . THR A 1 85 ? 15.876 -6.474 -6.720 1.00 86.69 85 THR A C 1
ATOM 671 O O . THR A 1 85 ? 15.009 -5.681 -6.347 1.00 86.69 85 THR A O 1
ATOM 674 N N . GLN A 1 86 ? 17.046 -6.585 -6.082 1.00 85.88 86 GLN A N 1
ATOM 675 C CA . GLN A 1 86 ? 17.376 -5.750 -4.924 1.00 85.88 86 GLN A CA 1
ATOM 676 C C . GLN A 1 86 ? 17.325 -4.253 -5.266 1.00 85.88 86 GLN A C 1
ATOM 678 O O . GLN A 1 86 ? 16.916 -3.457 -4.429 1.00 85.88 86 GLN A O 1
ATOM 683 N N . ALA A 1 87 ? 17.692 -3.868 -6.493 1.00 89.50 87 ALA A N 1
ATOM 684 C CA . ALA A 1 87 ? 17.626 -2.482 -6.946 1.00 89.50 87 ALA A CA 1
ATOM 685 C C . ALA A 1 87 ? 16.180 -1.963 -7.004 1.00 89.50 87 ALA A C 1
ATOM 687 O O . ALA A 1 87 ? 15.907 -0.895 -6.457 1.00 89.50 87 ALA A O 1
ATOM 688 N N . LYS A 1 88 ? 15.248 -2.733 -7.590 1.00 89.38 88 LYS A N 1
ATOM 689 C CA . LYS A 1 88 ? 13.817 -2.379 -7.644 1.00 89.38 88 LYS A CA 1
ATOM 690 C C . LYS A 1 88 ? 13.228 -2.242 -6.236 1.00 89.38 88 LYS A C 1
ATOM 692 O O . LYS A 1 88 ? 12.599 -1.233 -5.923 1.00 89.38 88 LYS A O 1
ATOM 697 N N . LEU A 1 89 ? 13.523 -3.205 -5.359 1.00 87.50 89 LEU A N 1
ATOM 698 C CA . LEU A 1 89 ? 13.069 -3.183 -3.969 1.00 87.50 89 LEU A CA 1
ATOM 699 C C . LEU A 1 89 ? 13.630 -1.977 -3.199 1.00 87.50 89 LEU A C 1
ATOM 701 O O . LEU A 1 89 ? 12.873 -1.244 -2.569 1.00 87.50 89 LEU A O 1
ATOM 705 N N . THR A 1 90 ? 14.941 -1.727 -3.272 1.00 89.50 90 THR A N 1
ATOM 706 C CA . THR A 1 90 ? 15.570 -0.571 -2.613 1.00 89.50 90 THR A CA 1
ATOM 707 C C . THR A 1 90 ? 14.973 0.740 -3.120 1.00 89.50 90 THR A C 1
ATOM 709 O O . THR A 1 90 ? 14.614 1.597 -2.318 1.00 89.50 90 THR A O 1
ATOM 712 N N . ARG A 1 91 ? 14.797 0.886 -4.438 1.00 92.00 91 ARG A N 1
ATOM 713 C CA . ARG A 1 91 ? 14.218 2.089 -5.048 1.00 92.00 91 ARG A CA 1
ATOM 714 C C . ARG A 1 91 ? 12.805 2.365 -4.533 1.00 92.00 91 ARG A C 1
ATOM 716 O O . ARG A 1 91 ? 12.520 3.500 -4.158 1.00 92.00 91 ARG A O 1
ATOM 723 N N . PHE A 1 92 ? 11.953 1.344 -4.453 1.00 91.38 92 PHE A N 1
ATOM 724 C CA . PHE A 1 92 ? 10.606 1.455 -3.888 1.00 91.38 92 PHE A CA 1
ATOM 725 C C . PHE A 1 92 ? 10.635 1.900 -2.416 1.00 91.38 92 PHE A C 1
ATOM 727 O O . PHE A 1 92 ? 10.018 2.901 -2.046 1.00 91.38 92 PHE A O 1
ATOM 734 N N . LEU A 1 93 ? 11.417 1.206 -1.585 1.00 89.00 93 LEU A N 1
ATOM 735 C CA . LEU A 1 93 ? 11.486 1.443 -0.139 1.00 89.00 93 LEU A CA 1
ATOM 736 C C . LEU A 1 93 ? 12.108 2.793 0.231 1.00 89.00 93 LEU A C 1
ATOM 738 O O . LEU A 1 93 ? 11.708 3.399 1.218 1.00 89.00 93 LEU A O 1
ATOM 742 N N . SER A 1 94 ? 13.073 3.280 -0.550 1.00 91.25 94 SER A N 1
ATOM 743 C CA . SER A 1 94 ? 13.699 4.586 -0.317 1.00 91.25 94 SER A CA 1
ATOM 744 C C . SER A 1 94 ? 12.794 5.762 -0.687 1.00 91.25 94 SER A C 1
ATOM 746 O O . SER A 1 94 ? 13.038 6.880 -0.239 1.00 91.25 94 SER A O 1
ATOM 748 N N . ASN A 1 95 ? 11.760 5.538 -1.502 1.00 93.50 95 ASN A N 1
ATOM 749 C CA . ASN A 1 95 ? 10.934 6.610 -2.052 1.00 93.50 95 ASN A CA 1
ATOM 750 C C . ASN A 1 95 ? 9.526 6.679 -1.464 1.00 93.50 95 ASN A C 1
ATOM 752 O O . ASN A 1 95 ? 8.887 7.729 -1.555 1.00 93.50 95 ASN A O 1
ATOM 756 N N . LEU A 1 96 ? 9.042 5.624 -0.819 1.00 89.94 96 LEU A N 1
ATOM 757 C CA . LEU A 1 96 ? 7.754 5.598 -0.130 1.00 89.94 96 LEU A CA 1
ATOM 758 C C . LEU A 1 96 ? 7.969 5.412 1.379 1.00 89.94 96 LEU A C 1
ATOM 760 O O . LEU A 1 96 ? 8.970 4.825 1.777 1.00 89.94 96 LEU A O 1
ATOM 764 N N . PRO A 1 97 ? 7.056 5.889 2.246 1.00 85.00 97 PRO A N 1
ATOM 765 C CA . PRO A 1 97 ? 7.175 5.731 3.699 1.00 85.00 97 PRO A CA 1
ATOM 766 C C . PRO A 1 97 ? 6.828 4.299 4.146 1.00 85.00 97 PRO A C 1
ATOM 768 O O . PRO A 1 97 ? 6.010 4.074 5.036 1.00 85.00 97 PRO A O 1
ATOM 771 N N . VAL A 1 98 ? 7.434 3.311 3.494 1.00 75.00 98 VAL A N 1
ATOM 772 C CA . VAL A 1 98 ? 7.258 1.890 3.767 1.00 75.00 98 VAL A CA 1
ATOM 773 C C . VAL A 1 98 ? 8.169 1.535 4.934 1.00 75.00 98 VAL A C 1
ATOM 775 O O . VAL A 1 98 ? 9.388 1.684 4.856 1.00 75.00 98 VAL A O 1
ATOM 778 N N . LYS A 1 99 ? 7.596 1.045 6.032 1.00 64.44 99 LYS A N 1
ATOM 779 C CA . LYS A 1 99 ? 8.385 0.443 7.106 1.00 64.44 99 LYS A CA 1
ATOM 780 C C . LYS A 1 99 ? 8.616 -1.024 6.771 1.00 64.44 99 LYS A C 1
ATOM 782 O O . LYS A 1 99 ? 7.683 -1.803 6.661 1.00 64.44 99 LYS A O 1
ATOM 787 N N . LEU A 1 100 ? 9.874 -1.417 6.623 1.00 59.38 100 LEU A N 1
ATOM 788 C CA . LEU A 1 100 ? 10.231 -2.815 6.419 1.00 59.38 100 LEU A CA 1
ATOM 789 C C . LEU A 1 100 ? 9.976 -3.643 7.691 1.00 59.38 100 LEU A C 1
ATOM 791 O O . LEU A 1 100 ? 10.826 -3.665 8.584 1.00 59.38 100 LEU A O 1
ATOM 795 N N . GLY A 1 101 ? 8.901 -4.433 7.739 1.00 59.28 101 GLY A N 1
ATOM 796 C CA . GLY A 1 101 ? 8.694 -5.454 8.776 1.00 59.28 101 GLY A CA 1
ATOM 797 C C . GLY A 1 101 ? 7.269 -5.539 9.301 1.00 59.28 101 GLY A C 1
ATOM 798 O O . GLY A 1 101 ? 6.320 -5.305 8.561 1.00 59.28 101 GLY A O 1
ATOM 799 N N . ASP A 1 102 ? 7.162 -5.895 10.578 1.00 64.19 102 ASP A N 1
ATOM 800 C CA . ASP A 1 102 ? 5.895 -6.179 11.240 1.00 64.19 102 ASP A CA 1
ATOM 801 C C . ASP A 1 102 ? 5.269 -4.854 11.682 1.00 64.19 102 ASP A C 1
ATOM 803 O O . ASP A 1 102 ? 5.864 -4.090 12.452 1.00 64.19 102 ASP A O 1
ATOM 807 N N . TYR A 1 103 ? 4.083 -4.542 11.166 1.00 77.50 103 TYR A N 1
ATOM 808 C CA . TYR A 1 103 ? 3.373 -3.335 11.569 1.00 77.50 103 TYR A CA 1
ATOM 809 C C . TYR A 1 103 ? 2.443 -3.681 12.721 1.00 77.50 103 TYR A C 1
ATOM 811 O O . TYR A 1 103 ? 1.554 -4.509 12.567 1.00 77.50 103 TYR A O 1
ATOM 819 N N . LYS A 1 104 ? 2.592 -3.015 13.863 1.00 82.19 104 LYS A N 1
ATOM 820 C CA . LYS A 1 104 ? 1.640 -3.149 14.966 1.00 82.19 104 LYS A CA 1
ATOM 821 C C . LYS A 1 104 ? 0.726 -1.938 15.020 1.00 82.19 104 LYS A C 1
ATOM 823 O O . LYS A 1 104 ? 1.195 -0.804 15.119 1.00 82.19 104 LYS A O 1
ATOM 828 N N . TYR A 1 105 ? -0.577 -2.186 14.989 1.00 84.62 105 TYR A N 1
ATOM 829 C CA . TYR A 1 105 ? -1.599 -1.183 15.245 1.00 84.62 105 TYR A CA 1
ATOM 830 C C . TYR A 1 105 ? -2.544 -1.690 16.331 1.00 84.62 105 TYR A C 1
ATOM 832 O O . TYR A 1 105 ? -3.380 -2.563 16.098 1.00 84.62 105 TYR A O 1
ATOM 840 N N . LYS A 1 106 ? -2.412 -1.130 17.539 1.00 84.75 106 LYS A N 1
ATOM 841 C CA . LYS A 1 106 ? -3.135 -1.584 18.737 1.00 84.75 106 LYS A CA 1
ATOM 842 C C . LYS A 1 106 ? -2.900 -3.087 18.974 1.00 84.75 106 LYS A C 1
ATOM 844 O O . LYS A 1 106 ? -1.761 -3.491 19.182 1.00 84.75 106 LYS A O 1
ATOM 849 N N . PHE A 1 107 ? -3.960 -3.890 18.940 1.00 84.62 107 PHE A N 1
ATOM 850 C CA . PHE A 1 107 ? -3.922 -5.340 19.127 1.00 84.62 107 PHE A CA 1
ATOM 851 C C . PHE A 1 107 ? -3.747 -6.110 17.807 1.00 84.62 107 PHE A C 1
ATOM 853 O O . PHE A 1 107 ? -3.825 -7.330 17.806 1.00 84.62 107 PHE A O 1
ATOM 860 N N . VAL A 1 108 ? -3.545 -5.432 16.674 1.00 86.38 108 VAL A N 1
ATOM 861 C CA . VAL A 1 108 ? -3.383 -6.087 15.371 1.00 86.38 108 VAL A CA 1
ATOM 862 C C . VAL A 1 108 ? -1.926 -6.021 14.931 1.00 86.38 108 VAL A C 1
ATOM 864 O O . VAL A 1 108 ? -1.346 -4.935 14.852 1.00 86.38 108 VAL A O 1
ATOM 867 N N . ASN A 1 109 ? -1.350 -7.179 14.626 1.00 85.50 109 ASN A N 1
ATOM 868 C CA . ASN A 1 109 ? -0.015 -7.325 14.062 1.00 85.50 109 ASN A CA 1
ATOM 869 C C . ASN A 1 109 ? -0.140 -7.655 12.572 1.00 85.50 109 ASN A C 1
ATOM 871 O O . ASN A 1 109 ? -0.820 -8.611 12.219 1.00 85.50 109 ASN A O 1
ATOM 875 N N . PHE A 1 110 ? 0.504 -6.888 11.697 1.00 84.44 110 PHE A N 1
ATOM 876 C CA . PHE A 1 110 ? 0.502 -7.110 10.253 1.00 84.44 110 PHE A CA 1
ATOM 877 C C . PHE A 1 110 ? 1.864 -7.594 9.766 1.00 84.44 110 PHE A C 1
ATOM 879 O O . PHE A 1 110 ? 2.886 -7.007 10.124 1.00 84.44 110 PHE A O 1
ATOM 886 N N . TYR A 1 111 ? 1.860 -8.598 8.889 1.00 80.06 111 TYR A N 1
ATOM 887 C CA . TYR A 1 111 ? 3.062 -9.233 8.336 1.00 80.06 111 TYR A CA 1
ATOM 888 C C . TYR A 1 111 ? 2.983 -9.313 6.807 1.00 80.06 111 TYR A C 1
ATOM 890 O O . TYR A 1 111 ? 1.896 -9.508 6.264 1.00 80.06 111 TYR A O 1
ATOM 898 N N . SER A 1 112 ? 4.120 -9.183 6.114 1.00 78.75 112 SER A N 1
ATOM 899 C CA . SER A 1 112 ? 4.195 -9.279 4.648 1.00 78.75 112 SER A CA 1
ATOM 900 C C . SER A 1 112 ? 5.558 -9.777 4.151 1.00 78.75 112 SER A C 1
ATOM 902 O O . SER A 1 112 ? 6.591 -9.467 4.746 1.00 78.75 112 SER A O 1
ATOM 904 N N . ASP A 1 113 ? 5.568 -10.482 3.015 1.00 67.62 113 ASP A N 1
ATOM 905 C CA . ASP A 1 113 ? 6.700 -11.308 2.551 1.00 67.62 113 ASP A CA 1
ATOM 906 C C . ASP A 1 113 ? 7.620 -10.684 1.510 1.00 67.62 113 ASP A C 1
ATOM 908 O O . ASP A 1 113 ? 8.414 -11.367 0.867 1.00 67.62 113 ASP A O 1
ATOM 912 N N . TYR A 1 114 ? 7.598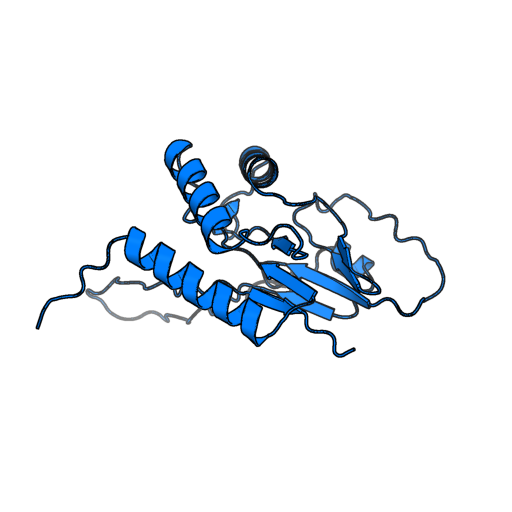 -9.365 1.368 1.00 62.75 114 TYR A N 1
ATOM 913 C CA . TYR A 1 114 ? 8.582 -8.685 0.518 1.00 62.75 114 TYR A CA 1
ATOM 914 C C . TYR A 1 114 ? 9.973 -8.608 1.158 1.00 62.75 114 TYR A C 1
ATOM 916 O O . TYR A 1 114 ? 10.921 -8.105 0.552 1.00 62.75 114 TYR A O 1
ATOM 924 N N . LYS A 1 115 ? 10.125 -9.136 2.379 1.00 48.28 115 LYS A N 1
ATOM 925 C CA . LYS A 1 115 ? 11.425 -9.488 2.946 1.00 48.28 115 LYS A CA 1
ATOM 926 C C . LYS A 1 115 ? 11.822 -10.885 2.488 1.00 48.28 115 LYS A C 1
ATOM 928 O O . LYS A 1 115 ? 11.000 -11.788 2.449 1.00 48.28 115 LYS A O 1
ATOM 933 N N . LYS A 1 116 ? 13.121 -11.037 2.205 1.00 43.41 116 LYS A N 1
ATOM 934 C CA . LYS A 1 116 ? 13.836 -12.306 2.014 1.00 43.41 116 LYS A CA 1
ATOM 935 C C . LYS A 1 116 ? 13.106 -13.476 2.714 1.00 43.41 116 LYS A C 1
ATOM 937 O O . LYS A 1 116 ? 13.009 -13.423 3.943 1.00 43.41 116 LYS A O 1
ATOM 942 N N . PRO A 1 117 ? 12.682 -14.533 1.994 1.00 38.22 117 PRO A N 1
ATOM 943 C CA . PRO A 1 117 ? 11.940 -15.679 2.551 1.00 38.22 117 PRO A CA 1
ATOM 944 C C . PRO A 1 117 ? 12.704 -16.466 3.637 1.00 38.22 117 PRO A C 1
ATOM 946 O O . PRO A 1 117 ? 12.188 -17.424 4.205 1.00 38.22 117 PRO A O 1
ATOM 949 N N . GLU A 1 118 ? 13.939 -16.061 3.927 1.00 33.84 118 GLU A N 1
ATOM 950 C CA . GLU A 1 118 ? 14.895 -16.710 4.818 1.00 33.84 118 GLU A CA 1
ATOM 951 C C . GLU A 1 118 ? 15.018 -16.027 6.192 1.00 33.84 118 GLU A C 1
ATOM 953 O O . GLU A 1 118 ? 15.669 -16.564 7.090 1.00 33.84 118 GLU A O 1
ATOM 958 N N . VAL A 1 119 ? 14.409 -14.851 6.399 1.00 34.47 119 VAL A N 1
ATOM 959 C CA . VAL A 1 119 ? 14.436 -14.204 7.719 1.00 34.47 119 VAL A CA 1
ATOM 960 C C . VAL A 1 119 ? 13.408 -14.889 8.611 1.00 34.47 119 VAL A C 1
ATOM 962 O O . VAL A 1 119 ? 12.212 -14.616 8.540 1.00 34.47 119 VAL A O 1
ATOM 965 N N . LYS A 1 120 ? 13.888 -15.785 9.479 1.00 34.12 120 LYS A N 1
ATOM 966 C CA . LYS A 1 120 ? 13.110 -16.275 10.619 1.00 34.12 120 LYS A CA 1
ATOM 967 C C . LYS A 1 120 ? 12.661 -15.067 11.437 1.00 34.12 120 LYS A C 1
ATOM 969 O O . LYS A 1 120 ? 13.480 -14.415 12.083 1.00 34.12 120 LYS A O 1
ATOM 974 N N . HIS A 1 121 ? 11.367 -14.769 11.415 1.00 40.19 121 HIS A N 1
ATOM 975 C CA . HIS A 1 121 ? 10.791 -13.903 12.430 1.00 40.19 121 HIS A CA 1
ATOM 976 C C . HIS A 1 121 ? 10.956 -14.643 13.759 1.00 40.19 121 HIS A C 1
ATOM 978 O O . HIS A 1 121 ? 10.487 -15.774 13.902 1.00 40.19 121 HIS A O 1
ATOM 984 N N . ASN A 1 122 ? 11.670 -14.040 14.713 1.00 37.34 122 ASN A N 1
ATOM 985 C CA . ASN A 1 122 ? 11.658 -14.497 16.098 1.00 37.34 122 ASN A CA 1
ATOM 986 C C . ASN A 1 122 ? 10.264 -14.203 16.649 1.00 37.34 122 ASN A C 1
ATOM 988 O O . ASN A 1 122 ? 10.034 -13.185 17.297 1.00 37.34 122 ASN A O 1
ATOM 992 N N . ILE A 1 123 ? 9.319 -15.082 16.334 1.00 43.25 123 ILE A N 1
ATOM 993 C CA . ILE A 1 123 ? 8.022 -15.103 16.982 1.00 43.25 123 ILE A CA 1
ATOM 994 C C . ILE A 1 123 ? 8.328 -15.557 18.394 1.00 43.25 123 ILE A C 1
ATOM 996 O O . ILE A 1 123 ? 8.637 -16.723 18.638 1.00 43.25 123 ILE A O 1
ATOM 1000 N N . MET A 1 124 ? 8.346 -14.593 19.309 1.00 40.66 124 MET A N 1
ATOM 1001 C CA . MET A 1 124 ? 8.390 -14.884 20.726 1.00 40.66 124 MET A CA 1
ATOM 1002 C C . MET A 1 124 ? 7.215 -15.809 21.022 1.00 40.66 124 MET A C 1
ATOM 1004 O O . MET A 1 124 ? 6.057 -15.407 20.935 1.00 40.66 124 MET A O 1
ATOM 1008 N N . SER A 1 125 ? 7.527 -17.061 21.340 1.00 39.50 125 SER A N 1
ATOM 1009 C CA . SER A 1 125 ? 6.613 -18.027 21.930 1.00 39.50 125 SER A CA 1
ATOM 1010 C C . SER A 1 125 ? 6.231 -17.492 23.310 1.00 39.50 125 SER A C 1
ATOM 1012 O O . SER A 1 125 ? 6.861 -17.790 24.320 1.00 39.50 125 SER A O 1
ATOM 1014 N N . GLY A 1 126 ? 5.245 -16.603 23.338 1.00 39.72 126 GLY A N 1
ATOM 1015 C CA . GLY A 1 126 ? 4.740 -15.961 24.537 1.00 39.72 126 GLY A CA 1
ATOM 1016 C C . GLY A 1 126 ? 3.229 -15.884 24.443 1.00 39.72 126 GLY A C 1
ATOM 1017 O O . GLY A 1 126 ? 2.718 -15.326 23.482 1.00 39.72 126 GLY A O 1
ATOM 1018 N N . SER A 1 127 ? 2.569 -16.512 25.422 1.00 42.47 127 SER A N 1
ATOM 1019 C CA . SER A 1 127 ? 1.166 -16.384 25.837 1.00 42.47 127 SER A CA 1
ATOM 1020 C C . SER A 1 127 ? 0.249 -15.653 24.853 1.00 42.47 127 SER A C 1
ATOM 1022 O O . SER A 1 127 ? 0.400 -14.446 24.695 1.00 42.47 127 SER A O 1
ATOM 1024 N N . PHE A 1 128 ? -0.736 -16.360 24.282 1.00 52.69 128 PHE A N 1
ATOM 1025 C CA . PHE A 1 128 ? -1.816 -15.798 23.460 1.00 52.69 128 PHE A CA 1
ATOM 1026 C C . PHE A 1 1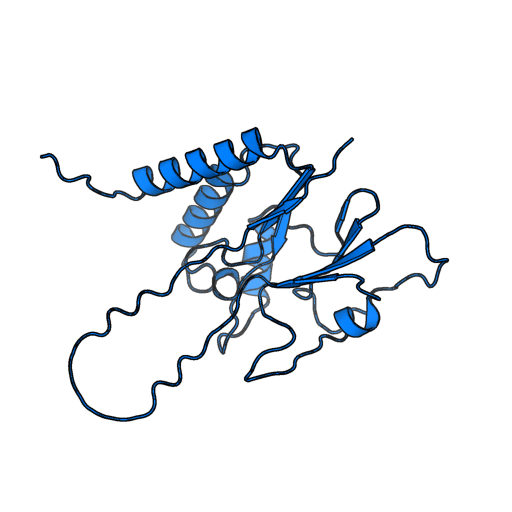28 ? -2.488 -14.616 24.178 1.00 52.69 128 PHE A C 1
ATOM 1028 O O . PHE A 1 128 ? -3.438 -14.780 24.943 1.00 52.69 128 PHE A O 1
ATOM 1035 N N . SER A 1 129 ? -1.949 -13.416 23.975 1.00 57.16 129 SER A N 1
ATOM 1036 C CA . SER A 1 129 ? -2.611 -12.165 24.297 1.00 57.16 129 SER A CA 1
ATOM 1037 C C . SER A 1 129 ? -3.712 -11.961 23.258 1.00 57.16 129 SER A C 1
ATOM 1039 O O . SER A 1 129 ? -3.714 -12.615 22.217 1.00 57.16 129 SER A O 1
ATOM 1041 N N . ASN A 1 130 ? -4.675 -11.084 23.531 1.00 69.06 130 ASN A N 1
ATOM 1042 C CA . ASN A 1 130 ? -5.818 -10.778 22.657 1.00 69.06 130 ASN A CA 1
ATOM 1043 C C . ASN A 1 130 ? -5.421 -10.098 21.320 1.00 69.06 130 ASN A C 1
ATOM 1045 O O . ASN A 1 130 ? -6.130 -9.218 20.831 1.00 69.06 130 ASN A O 1
ATOM 1049 N N . GLU A 1 131 ? -4.261 -10.435 20.761 1.00 80.62 131 GLU A N 1
ATOM 1050 C CA . GLU A 1 131 ? -3.707 -9.884 19.541 1.00 80.62 131 GLU A CA 1
ATOM 1051 C C . GLU A 1 131 ? -4.094 -10.725 18.322 1.00 80.62 131 GLU A C 1
ATOM 1053 O O . GLU A 1 131 ? -4.070 -11.953 18.351 1.00 80.62 131 GLU A O 1
ATOM 1058 N N . ILE A 1 132 ? -4.447 -10.043 17.232 1.00 84.12 132 ILE A N 1
ATOM 1059 C CA . ILE A 1 132 ? -4.786 -10.655 15.947 1.00 84.12 132 ILE A CA 1
ATOM 1060 C C . ILE A 1 132 ? -3.596 -10.484 15.012 1.00 84.12 132 ILE A C 1
ATOM 1062 O O . ILE A 1 132 ? -3.171 -9.360 14.743 1.00 84.12 132 ILE A O 1
ATOM 1066 N N . SER A 1 133 ? -3.096 -11.589 14.471 1.00 84.56 133 SER A N 1
ATOM 1067 C CA . SER A 1 133 ? -2.067 -11.569 13.431 1.00 84.56 133 SER A CA 1
ATOM 1068 C C . SER A 1 133 ? -2.727 -11.590 12.055 1.00 84.56 133 SER A C 1
ATOM 1070 O O . SER A 1 133 ? -3.467 -12.514 11.726 1.00 84.56 133 SER A O 1
ATOM 1072 N N . VAL A 1 134 ? -2.469 -10.572 11.240 1.00 86.00 134 VAL A N 1
ATOM 1073 C CA . VAL A 1 134 ? -3.002 -10.419 9.886 1.00 86.00 134 VAL A CA 1
ATOM 1074 C C . VAL A 1 134 ? -1.854 -10.494 8.893 1.00 86.00 134 VAL A C 1
ATOM 1076 O O . VAL A 1 134 ? -0.943 -9.668 8.893 1.00 86.00 134 VAL A O 1
ATOM 1079 N N . TYR A 1 135 ? -1.902 -11.476 8.010 1.00 84.75 135 TYR A N 1
ATOM 1080 C CA . TYR A 1 135 ? -0.991 -11.544 6.884 1.00 84.75 135 TYR A CA 1
ATOM 1081 C C . TYR A 1 135 ? -1.539 -10.721 5.717 1.00 84.75 135 TYR A C 1
ATOM 1083 O O . TYR A 1 135 ? -2.711 -10.843 5.358 1.00 84.75 135 TYR A O 1
ATOM 1091 N N . VAL A 1 136 ? -0.698 -9.874 5.128 1.00 85.06 136 VAL A N 1
ATOM 1092 C CA . VAL A 1 136 ? -1.047 -9.030 3.984 1.00 85.06 136 VAL A CA 1
ATOM 1093 C C . VAL A 1 136 ? -0.057 -9.236 2.846 1.00 85.06 136 VAL A C 1
ATOM 1095 O O . VAL A 1 136 ? 1.161 -9.225 3.029 1.00 85.06 136 VAL A O 1
ATOM 1098 N N . SER A 1 137 ? -0.576 -9.405 1.637 1.00 83.06 137 SER A N 1
ATOM 1099 C CA . SER A 1 137 ? 0.241 -9.587 0.434 1.00 83.06 137 SER A CA 1
ATOM 1100 C C . SER A 1 137 ? -0.487 -9.055 -0.793 1.00 83.06 137 SER A C 1
ATOM 1102 O O . SER A 1 137 ? -1.708 -8.914 -0.788 1.00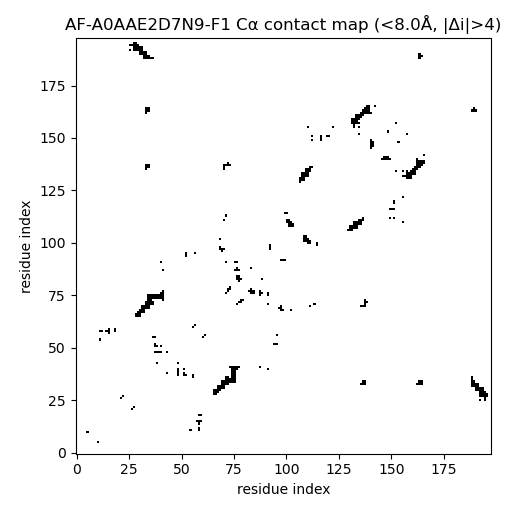 83.06 137 SER A O 1
ATOM 1104 N N . HIS A 1 138 ? 0.260 -8.739 -1.847 1.00 85.56 138 HIS A N 1
ATOM 1105 C CA . HIS A 1 138 ? -0.354 -8.420 -3.130 1.00 85.56 138 HIS A CA 1
ATOM 1106 C C . HIS A 1 138 ? -0.817 -9.701 -3.828 1.00 85.56 138 HIS A C 1
ATOM 1108 O O . HIS A 1 138 ? -2.004 -9.852 -4.099 1.00 85.56 138 HIS A O 1
ATOM 1114 N N . LEU A 1 139 ? 0.104 -10.650 -4.044 1.00 77.31 139 LEU A N 1
ATOM 1115 C CA . LEU A 1 139 ? -0.190 -11.911 -4.719 1.00 77.31 139 LEU A CA 1
ATOM 1116 C C . LEU A 1 139 ? -0.937 -12.890 -3.798 1.00 77.31 139 LEU A C 1
ATOM 1118 O O . LEU A 1 139 ? -0.647 -12.965 -2.599 1.00 77.31 139 LEU A O 1
ATOM 1122 N N . PRO A 1 140 ? -1.866 -13.688 -4.345 1.00 71.44 140 PRO A N 1
ATOM 1123 C CA . PRO A 1 140 ? -2.588 -14.672 -3.569 1.00 71.44 140 PRO A CA 1
ATOM 1124 C C . PRO A 1 140 ? -1.673 -15.863 -3.263 1.00 71.44 140 PRO A C 1
ATOM 1126 O O . PRO A 1 140 ? -1.008 -16.415 -4.139 1.00 71.44 140 PRO A O 1
ATOM 1129 N N . VAL A 1 141 ? -1.673 -16.288 -2.001 1.00 67.56 141 VAL A N 1
ATOM 1130 C CA . VAL A 1 141 ? -0.921 -17.460 -1.506 1.00 67.56 141 VAL A CA 1
ATOM 1131 C C . VAL A 1 141 ? -1.460 -18.766 -2.111 1.00 67.56 141 VAL A C 1
ATOM 1133 O O . VAL A 1 141 ? -0.723 -19.729 -2.332 1.00 67.56 141 VAL A O 1
ATOM 1136 N N . ILE A 1 142 ? -2.756 -18.786 -2.425 1.00 64.12 142 ILE A N 1
ATOM 1137 C CA . ILE A 1 142 ? -3.443 -19.891 -3.090 1.00 64.12 142 ILE A CA 1
ATOM 1138 C C . ILE A 1 142 ? -4.059 -19.347 -4.377 1.00 64.12 142 ILE A C 1
ATOM 1140 O O . ILE A 1 142 ? -4.912 -18.464 -4.337 1.00 64.12 142 ILE A O 1
ATOM 1144 N N . SER 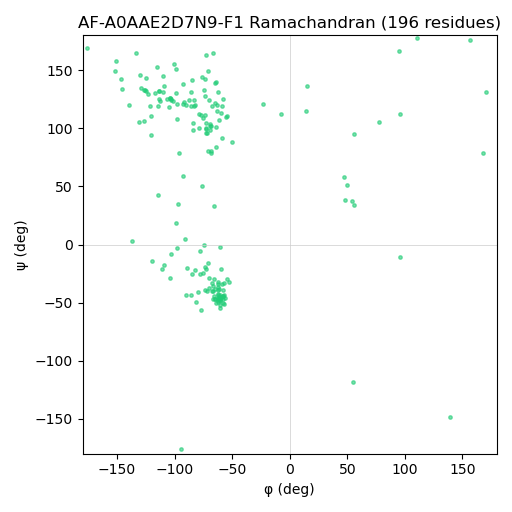A 1 143 ? -3.652 -19.888 -5.520 1.00 57.47 143 SER A N 1
ATOM 1145 C CA . SER A 1 143 ? -4.227 -19.572 -6.829 1.00 57.47 143 SER A CA 1
ATOM 1146 C C . SER A 1 143 ? -4.505 -20.851 -7.616 1.00 57.47 143 SER A C 1
ATOM 1148 O O . SER A 1 143 ? -3.967 -21.913 -7.304 1.00 57.47 143 SER A O 1
ATOM 1150 N N . HIS A 1 144 ? -5.308 -20.753 -8.679 1.00 52.72 144 HIS A N 1
ATOM 1151 C CA . HIS A 1 144 ? -5.591 -21.887 -9.569 1.00 52.72 144 HIS A CA 1
ATOM 1152 C C . HIS A 1 144 ? -4.338 -22.475 -10.241 1.00 52.72 144 HIS A C 1
ATOM 1154 O O . HIS A 1 144 ? -4.380 -23.617 -10.687 1.00 52.72 144 HIS A O 1
ATOM 1160 N N . GLN A 1 145 ? -3.246 -21.709 -10.334 1.00 42.88 145 GLN A N 1
ATOM 1161 C CA . GLN A 1 145 ? -2.006 -22.132 -10.993 1.00 42.88 145 GLN A CA 1
ATOM 1162 C C . GLN A 1 145 ? -0.897 -22.513 -10.011 1.00 42.88 145 GLN A C 1
ATOM 1164 O O . GLN A 1 145 ? -0.051 -23.342 -10.336 1.00 42.88 145 GLN A O 1
ATOM 1169 N N . PHE A 1 146 ? -0.892 -21.924 -8.815 1.00 50.59 146 PHE A N 1
ATOM 1170 C CA . PHE A 1 146 ? 0.167 -22.113 -7.832 1.00 50.59 146 PHE A CA 1
ATOM 1171 C C . PHE A 1 146 ? -0.388 -22.084 -6.412 1.00 50.59 146 PHE A C 1
ATOM 1173 O O . PHE A 1 146 ? -1.115 -21.163 -6.034 1.00 50.59 146 PHE A O 1
ATOM 1180 N N . ILE A 1 147 ? 0.045 -23.050 -5.606 1.00 57.22 147 ILE A N 1
ATOM 1181 C CA . ILE A 1 147 ? -0.004 -22.968 -4.150 1.00 57.22 147 ILE A CA 1
ATOM 1182 C C . ILE A 1 147 ? 1.391 -22.533 -3.706 1.00 57.22 147 ILE A C 1
ATOM 1184 O O . ILE A 1 147 ? 2.347 -23.302 -3.807 1.00 57.22 147 ILE A O 1
ATOM 1188 N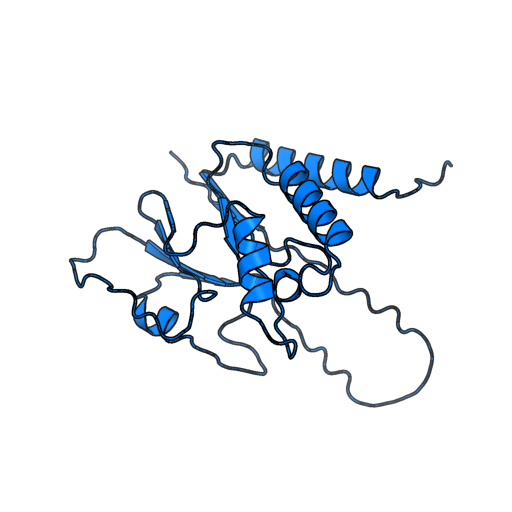 N . ARG A 1 148 ? 1.526 -21.292 -3.244 1.00 58.81 148 ARG A N 1
ATOM 1189 C CA . ARG A 1 148 ? 2.753 -20.800 -2.616 1.00 58.81 148 ARG A CA 1
ATOM 1190 C C . ARG A 1 148 ? 2.400 -20.370 -1.210 1.00 58.81 148 ARG A C 1
ATOM 1192 O O . ARG A 1 148 ? 1.987 -19.239 -1.010 1.00 58.81 148 ARG A O 1
ATOM 1199 N N . PHE A 1 149 ? 2.590 -21.273 -0.251 1.00 62.88 149 PHE A N 1
ATOM 1200 C CA . PHE A 1 149 ? 2.593 -20.919 1.162 1.00 62.88 149 PHE A CA 1
ATOM 1201 C C . PHE A 1 149 ? 3.980 -20.417 1.545 1.00 62.88 149 PHE A C 1
ATOM 1203 O O . PHE A 1 149 ? 4.908 -21.223 1.653 1.00 62.88 149 PHE A O 1
ATOM 1210 N N . PRO A 1 150 ? 4.163 -19.103 1.720 1.00 62.03 150 PRO A N 1
ATOM 1211 C CA . PRO A 1 150 ? 5.425 -18.605 2.218 1.00 62.03 150 PRO A CA 1
ATOM 1212 C C . PRO A 1 150 ? 5.619 -19.105 3.652 1.00 62.03 150 PRO A C 1
ATOM 1214 O O . PRO A 1 150 ? 4.679 -19.169 4.448 1.00 62.03 150 PRO A O 1
ATOM 1217 N N . LEU A 1 151 ? 6.848 -19.516 3.974 1.00 64.50 151 LEU A N 1
ATOM 1218 C CA . LEU A 1 151 ? 7.178 -20.101 5.279 1.00 64.50 151 LEU A CA 1
ATOM 1219 C C . LEU A 1 151 ? 6.834 -19.152 6.429 1.00 64.50 151 LEU A C 1
ATOM 1221 O O . LEU A 1 151 ? 6.434 -19.588 7.500 1.00 64.50 151 LEU A O 1
ATOM 1225 N N . THR A 1 152 ? 6.956 -17.854 6.200 1.00 61.59 152 THR A N 1
ATOM 1226 C CA . THR A 1 152 ? 6.509 -16.784 7.095 1.00 61.59 152 THR A CA 1
ATOM 1227 C C . THR A 1 152 ? 5.016 -16.859 7.403 1.00 61.59 152 THR A C 1
ATOM 1229 O O . THR A 1 152 ? 4.670 -16.756 8.571 1.00 61.59 152 THR A O 1
ATOM 1232 N N . LEU A 1 153 ? 4.131 -17.103 6.428 1.00 67.06 153 LEU A N 1
ATOM 1233 C CA . LEU A 1 153 ? 2.699 -17.311 6.684 1.00 67.06 153 LEU A CA 1
ATOM 1234 C C . LEU A 1 153 ? 2.445 -18.592 7.487 1.00 67.06 153 LEU A C 1
ATOM 1236 O O . LEU A 1 153 ? 1.672 -18.568 8.440 1.00 67.06 153 LEU A O 1
ATOM 1240 N N . LEU A 1 154 ? 3.111 -19.695 7.136 1.00 69.31 154 LEU A N 1
ATOM 1241 C CA . LEU A 1 154 ? 2.982 -20.952 7.887 1.00 69.31 154 LEU A CA 1
ATOM 1242 C C . LEU A 1 154 ? 3.472 -20.810 9.334 1.00 69.31 154 LEU A C 1
ATOM 1244 O O . LEU A 1 154 ? 2.931 -21.446 10.233 1.00 69.31 154 LEU A O 1
ATOM 1248 N N . ASN A 1 155 ? 4.468 -19.954 9.558 1.00 65.81 155 ASN A N 1
ATOM 1249 C CA . ASN A 1 155 ? 5.040 -19.711 10.875 1.00 65.81 155 ASN A CA 1
ATOM 1250 C C . ASN A 1 155 ? 4.333 -18.583 11.647 1.00 65.81 155 ASN A C 1
ATOM 1252 O O . ASN A 1 155 ? 4.468 -18.539 12.863 1.00 65.81 155 ASN A O 1
ATOM 1256 N N . SER A 1 156 ? 3.592 -17.676 10.996 1.00 64.81 156 SER A N 1
ATOM 1257 C CA . SER A 1 156 ? 3.096 -16.428 11.611 1.00 64.81 156 SER A CA 1
ATOM 1258 C C . SER A 1 156 ? 1.882 -16.583 12.526 1.00 64.81 156 SER A C 1
ATOM 1260 O O . SER A 1 156 ? 1.484 -15.600 13.153 1.00 64.81 156 SER A O 1
ATOM 1262 N N . ASN A 1 157 ? 1.283 -17.779 12.620 1.00 68.94 157 ASN A N 1
ATOM 1263 C CA . ASN A 1 157 ? 0.000 -17.998 13.305 1.00 68.94 157 ASN A CA 1
ATOM 1264 C C . ASN A 1 157 ? -1.065 -16.964 12.883 1.00 68.94 157 ASN A C 1
ATOM 1266 O O . ASN A 1 157 ? -1.828 -16.466 13.715 1.00 68.94 157 ASN A O 1
ATOM 1270 N N . ALA A 1 158 ? -1.084 -16.590 11.598 1.00 72.88 158 ALA A N 1
ATOM 1271 C CA . ALA A 1 158 ? -2.016 -15.593 11.091 1.00 72.88 158 ALA A CA 1
ATOM 1272 C C . ALA A 1 158 ? -3.468 -16.025 11.349 1.00 72.88 158 ALA A C 1
ATOM 1274 O O . ALA A 1 158 ? -3.901 -17.101 10.943 1.00 72.88 158 ALA A O 1
ATOM 1275 N N . SER A 1 159 ? -4.231 -15.152 12.004 1.00 81.94 159 SER A N 1
ATOM 1276 C CA . SER A 1 159 ? -5.671 -15.306 12.215 1.00 81.94 159 SER A CA 1
ATOM 1277 C C . SER A 1 159 ? -6.468 -14.947 10.956 1.00 81.94 159 SER A C 1
ATOM 1279 O O . SER A 1 159 ? -7.593 -15.405 10.782 1.00 81.94 159 SER A O 1
ATOM 1281 N N . LEU A 1 160 ? -5.897 -14.100 10.093 1.00 84.75 160 LEU A N 1
ATOM 1282 C CA . LEU A 1 160 ? -6.504 -13.619 8.855 1.00 84.75 160 LEU A CA 1
ATOM 1283 C C . LEU A 1 160 ? -5.426 -13.409 7.786 1.00 84.75 160 LEU A C 1
ATOM 1285 O O . LEU A 1 160 ? -4.338 -12.925 8.091 1.00 84.75 160 LEU A O 1
ATOM 1289 N N . SER A 1 161 ? -5.752 -13.720 6.532 1.00 83.31 161 SER A N 1
ATOM 1290 C CA . SER A 1 161 ? -4.906 -13.454 5.365 1.00 83.31 161 SER A CA 1
ATOM 1291 C C . SER A 1 161 ? -5.666 -12.599 4.354 1.00 83.31 161 SER A C 1
ATOM 1293 O O . SER A 1 161 ? -6.804 -12.921 4.012 1.00 83.31 161 SER A O 1
ATOM 1295 N N . ILE A 1 162 ? -5.054 -11.507 3.893 1.00 86.62 162 ILE A N 1
ATOM 1296 C CA . ILE A 1 162 ? -5.647 -10.548 2.953 1.00 86.62 162 ILE A CA 1
ATOM 1297 C C . ILE A 1 162 ? -4.726 -10.395 1.740 1.00 86.62 162 ILE A C 1
ATOM 1299 O O . ILE A 1 162 ? -3.517 -10.194 1.883 1.00 86.62 162 ILE A O 1
ATOM 1303 N N . HIS A 1 163 ? -5.321 -10.470 0.549 1.00 83.69 163 HIS A N 1
ATOM 1304 C CA . HIS A 1 163 ? -4.626 -10.418 -0.737 1.00 83.69 163 HIS A CA 1
ATOM 1305 C C . HIS A 1 163 ? -5.211 -9.312 -1.619 1.00 83.69 163 HIS A C 1
ATOM 1307 O O . HIS A 1 163 ? -6.420 -9.076 -1.576 1.00 83.69 163 HIS A O 1
ATOM 1313 N N . GLY A 1 164 ? -4.362 -8.623 -2.384 1.00 79.88 164 GLY A N 1
ATOM 1314 C CA . GLY A 1 164 ? -4.773 -7.510 -3.244 1.00 79.88 164 GLY A CA 1
ATOM 1315 C C . GLY A 1 164 ? -5.171 -7.918 -4.659 1.00 79.88 164 GLY A C 1
ATOM 1316 O O . GLY A 1 164 ? -6.171 -7.421 -5.172 1.00 79.88 164 GLY A O 1
ATOM 1317 N N . HIS A 1 165 ? -4.397 -8.808 -5.274 1.00 74.88 165 HIS A N 1
ATOM 1318 C CA . HIS A 1 165 ? -4.455 -9.122 -6.699 1.00 74.88 165 HIS A CA 1
ATOM 1319 C C . HIS A 1 165 ? -4.928 -10.554 -6.918 1.00 74.88 165 HIS A C 1
ATOM 1321 O O . HIS A 1 165 ? -4.426 -11.480 -6.282 1.00 74.88 165 HIS A O 1
ATOM 1327 N N . LEU A 1 166 ? -5.896 -10.766 -7.810 1.00 64.69 166 LEU A N 1
ATOM 1328 C CA . LEU A 1 166 ? -6.334 -12.106 -8.200 1.00 64.69 166 LEU A CA 1
ATOM 1329 C C . LEU A 1 166 ? -6.390 -12.209 -9.721 1.00 64.69 166 LEU A C 1
ATOM 1331 O O . LEU A 1 166 ? -7.342 -11.756 -10.356 1.00 64.69 166 LEU A O 1
ATOM 1335 N N . HIS A 1 167 ? -5.417 -12.906 -10.303 1.00 58.53 167 HIS A N 1
ATOM 1336 C CA . HIS A 1 167 ? -5.473 -13.260 -11.715 1.00 58.53 167 HIS A CA 1
ATOM 1337 C C . HIS A 1 167 ? -6.575 -14.288 -11.968 1.00 58.53 167 HIS A C 1
ATOM 1339 O O . HIS A 1 167 ? -6.407 -15.493 -11.766 1.00 58.53 167 HIS A O 1
ATOM 1345 N N . ARG A 1 168 ? -7.715 -13.825 -12.490 1.00 46.53 168 ARG A N 1
ATOM 1346 C CA . ARG A 1 168 ? -8.592 -14.695 -13.274 1.00 46.53 168 ARG A CA 1
ATOM 1347 C C . ARG A 1 168 ? -7.920 -14.931 -14.619 1.00 46.53 168 ARG A C 1
ATOM 1349 O O . ARG A 1 168 ? -8.036 -14.110 -15.525 1.00 46.53 168 ARG A O 1
ATOM 1356 N N . ILE A 1 169 ? -7.268 -16.081 -14.782 1.00 44.03 169 ILE A N 1
ATOM 1357 C CA . ILE A 1 169 ? -7.031 -16.603 -16.128 1.00 44.03 169 ILE A CA 1
ATOM 1358 C C . ILE A 1 169 ? -8.405 -16.904 -16.713 1.00 44.03 169 ILE A C 1
ATOM 1360 O O . ILE A 1 169 ? -9.032 -17.913 -16.392 1.00 44.03 169 ILE A O 1
ATOM 1364 N N . THR A 1 170 ? -8.901 -16.017 -17.569 1.00 38.78 170 THR A N 1
ATOM 1365 C CA . THR A 1 170 ? -9.889 -16.440 -18.551 1.00 38.78 170 THR A CA 1
ATOM 1366 C C . THR A 1 170 ? -9.172 -17.450 -19.437 1.00 38.78 170 THR A C 1
ATOM 1368 O O . THR A 1 170 ? -8.195 -17.114 -20.105 1.00 38.78 170 THR A O 1
ATOM 1371 N N . GLN A 1 171 ? -9.601 -18.714 -19.405 1.00 35.09 171 GLN A N 1
ATOM 1372 C CA . GLN A 1 171 ? -9.203 -19.687 -20.416 1.00 35.09 171 GLN A CA 1
ATOM 1373 C C . GLN A 1 171 ? -9.663 -19.143 -21.775 1.00 35.09 171 GLN A C 1
ATOM 1375 O O . GLN A 1 171 ? -10.791 -19.381 -22.199 1.00 35.09 171 GLN A O 1
ATOM 1380 N N . LYS A 1 172 ? -8.806 -18.393 -22.475 1.00 36.78 172 LYS A N 1
ATOM 1381 C CA . LYS A 1 172 ? -8.916 -18.253 -23.926 1.00 36.78 172 LYS A CA 1
ATOM 1382 C C . LYS A 1 172 ? -8.496 -19.593 -24.511 1.00 36.78 172 LYS A C 1
ATOM 1384 O O . LYS A 1 172 ? -7.354 -19.785 -24.917 1.00 36.78 172 LYS A O 1
ATOM 1389 N N . ASN A 1 173 ? -9.430 -20.540 -24.501 1.00 32.22 173 ASN A N 1
ATOM 1390 C CA . ASN A 1 173 ? -9.335 -21.692 -25.373 1.00 32.22 173 ASN A CA 1
ATOM 1391 C C . ASN A 1 173 ? -9.286 -21.170 -26.811 1.00 32.22 173 ASN A C 1
ATOM 1393 O O . ASN A 1 173 ? -10.167 -20.442 -27.263 1.00 32.22 173 ASN A O 1
ATOM 1397 N N . VAL A 1 174 ? -8.171 -21.496 -27.458 1.00 42.41 174 VAL A N 1
ATOM 1398 C CA . VAL A 1 174 ? -7.976 -21.718 -28.888 1.00 42.41 174 VAL A CA 1
ATOM 1399 C C . VAL A 1 174 ? -9.299 -21.722 -29.666 1.00 42.41 174 VAL A C 1
ATOM 1401 O O . VAL A 1 174 ? -10.099 -22.632 -29.479 1.00 42.41 174 VAL A O 1
ATOM 1404 N N . LEU A 1 175 ? -9.514 -20.711 -30.518 1.00 32.81 175 LEU A N 1
ATOM 1405 C CA . LEU A 1 175 ? -9.924 -20.823 -31.930 1.00 32.81 175 LEU A CA 1
ATOM 1406 C C . LEU A 1 175 ? -10.290 -19.437 -32.515 1.00 32.81 175 LEU A C 1
ATOM 1408 O O . LEU A 1 175 ? -11.098 -18.699 -31.966 1.00 32.81 175 LEU A O 1
ATOM 1412 N N . HIS A 1 176 ? -9.710 -19.169 -33.688 1.00 31.34 176 HIS A N 1
ATOM 1413 C CA . HIS A 1 176 ? -10.053 -18.162 -34.704 1.00 31.34 176 HIS A CA 1
ATOM 1414 C C . HIS A 1 176 ? -9.679 -16.672 -34.527 1.00 31.34 176 HIS A C 1
ATOM 1416 O O . HIS A 1 176 ? -10.296 -15.896 -33.811 1.00 31.34 176 HIS A O 1
ATOM 1422 N N . HIS A 1 177 ? -8.657 -16.313 -35.314 1.00 35.59 177 HIS A N 1
ATOM 1423 C CA . HIS A 1 177 ? -8.407 -15.083 -36.070 1.00 35.59 177 HIS A CA 1
ATOM 1424 C C . HIS A 1 177 ? -9.207 -13.793 -35.792 1.00 35.59 177 HIS A C 1
ATOM 1426 O O . HIS A 1 177 ? -10.425 -13.734 -35.915 1.00 35.59 177 HIS A O 1
ATOM 1432 N N . SER A 1 178 ? -8.403 -12.723 -35.764 1.00 31.97 178 SER A N 1
ATOM 1433 C CA . SER A 1 178 ? -8.646 -11.353 -36.239 1.00 31.97 178 SER A CA 1
ATOM 1434 C C . SER A 1 178 ? -9.137 -10.311 -35.223 1.00 31.97 178 SER A C 1
ATOM 1436 O O . SER A 1 178 ? -10.256 -10.345 -34.740 1.00 31.97 178 SER A O 1
ATOM 1438 N N . ILE A 1 179 ? -8.221 -9.362 -34.981 1.00 37.47 179 ILE A N 1
ATOM 1439 C CA . ILE A 1 179 ? -8.431 -7.927 -34.745 1.00 37.47 179 ILE A CA 1
ATOM 1440 C C . ILE A 1 179 ? -9.388 -7.594 -33.595 1.00 37.47 179 ILE A C 1
ATOM 1442 O O . ILE A 1 179 ? -10.592 -7.519 -33.786 1.00 37.47 179 ILE A O 1
ATOM 1446 N N . LEU A 1 180 ? -8.793 -7.354 -32.420 1.00 30.25 180 LEU A N 1
ATOM 1447 C CA . LEU A 1 180 ? -9.125 -6.330 -31.412 1.00 30.25 180 LEU A CA 1
ATOM 1448 C C . LEU A 1 180 ? -8.348 -6.695 -30.136 1.00 30.25 180 LEU A C 1
ATOM 1450 O O . LEU A 1 180 ? -8.862 -7.325 -29.213 1.00 30.25 180 LEU A O 1
ATOM 1454 N N . SER A 1 181 ? -7.057 -6.364 -30.112 1.00 30.23 181 SER A N 1
ATOM 1455 C CA . SER A 1 181 ? -6.223 -6.457 -28.912 1.00 30.23 181 SER A CA 1
ATOM 1456 C C . SER A 1 181 ? -6.218 -5.121 -28.172 1.00 30.23 181 SER A C 1
ATOM 1458 O O . SER A 1 181 ? -5.159 -4.540 -27.972 1.00 30.23 181 SER A O 1
ATOM 1460 N N . ASP A 1 182 ? -7.391 -4.649 -27.760 1.00 29.56 182 ASP A N 1
ATOM 1461 C CA . ASP A 1 182 ? -7.492 -3.647 -26.698 1.00 29.56 182 ASP A CA 1
ATOM 1462 C C . ASP A 1 182 ? -7.765 -4.399 -25.394 1.00 29.56 182 ASP A C 1
ATOM 1464 O O . ASP A 1 182 ? -8.895 -4.546 -24.928 1.00 29.56 182 ASP A O 1
ATOM 1468 N N . LEU A 1 183 ? -6.695 -4.975 -24.840 1.00 29.27 183 LEU A N 1
ATOM 1469 C CA . LEU A 1 183 ? -6.699 -5.551 -23.501 1.00 29.27 183 LEU A CA 1
ATOM 1470 C C . LEU A 1 183 ? -6.723 -4.403 -22.490 1.00 29.27 183 LEU A C 1
ATOM 1472 O O . LEU A 1 183 ? -5.694 -3.841 -22.127 1.00 29.27 183 LEU A O 1
ATOM 1476 N N . HIS A 1 184 ? -7.920 -4.068 -22.021 1.00 29.25 184 HIS A N 1
ATOM 1477 C CA . HIS A 1 184 ? -8.083 -3.305 -20.794 1.00 29.25 184 HIS A CA 1
ATOM 1478 C C . HIS A 1 184 ? -7.726 -4.228 -19.619 1.00 29.25 184 HIS A C 1
ATOM 1480 O O . HIS A 1 184 ? -8.537 -5.043 -19.178 1.00 29.25 184 HIS A O 1
ATOM 1486 N N . SER A 1 185 ? -6.479 -4.142 -19.150 1.00 31.86 185 SER A N 1
ATOM 1487 C CA . SER A 1 185 ? -6.132 -4.539 -17.786 1.00 31.86 185 SER A CA 1
ATOM 1488 C C . SER A 1 185 ? -6.971 -3.670 -16.849 1.00 31.86 185 SER A C 1
ATOM 1490 O O . SER A 1 185 ? -6.838 -2.445 -16.842 1.00 31.86 185 SER A O 1
ATOM 1492 N N . SER A 1 186 ? -7.908 -4.280 -16.126 1.00 32.06 186 SER A N 1
ATOM 1493 C CA . SER A 1 186 ? -8.640 -3.591 -15.070 1.00 32.06 186 SER A CA 1
ATOM 1494 C C . SER A 1 186 ? -7.659 -3.320 -13.933 1.00 32.06 186 SER A C 1
ATOM 1496 O O . SER A 1 186 ? -7.365 -4.218 -13.151 1.00 32.06 186 SER A O 1
ATOM 1498 N N . TYR A 1 187 ? -7.125 -2.100 -13.866 1.00 34.62 187 TYR A N 1
ATOM 1499 C CA . TYR A 1 187 ? -6.303 -1.629 -12.752 1.00 34.62 187 TYR A CA 1
ATOM 1500 C C . TYR A 1 187 ? -7.175 -1.484 -11.491 1.00 34.62 187 TYR A C 1
ATOM 1502 O O . TYR A 1 187 ? -7.612 -0.385 -11.143 1.00 34.62 187 TYR A O 1
ATOM 1510 N N . GLU A 1 188 ? -7.470 -2.589 -10.807 1.00 42.97 188 GLU A N 1
ATOM 1511 C CA . GLU A 1 188 ? -8.095 -2.549 -9.484 1.00 42.97 188 GLU A CA 1
ATOM 1512 C C . GLU A 1 188 ? -7.015 -2.348 -8.418 1.00 42.97 188 GLU A C 1
ATOM 1514 O O . GLU A 1 188 ? -6.355 -3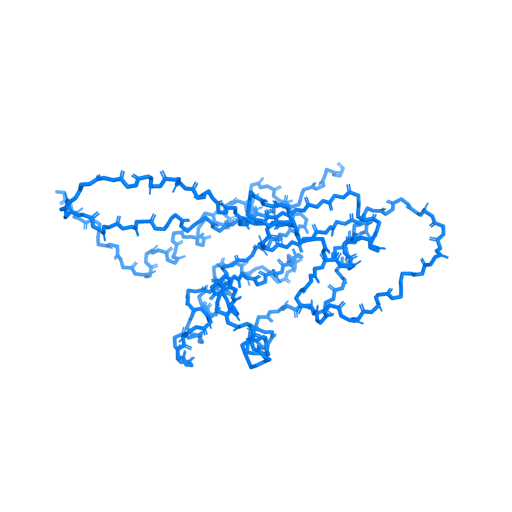.285 -7.981 1.00 42.97 188 GLU A O 1
ATOM 1519 N N . LYS A 1 189 ? -6.832 -1.101 -7.964 1.00 52.81 189 LYS A N 1
ATOM 1520 C CA . LYS A 1 189 ? -6.053 -0.844 -6.746 1.00 52.81 189 LYS A CA 1
ATOM 1521 C C . LYS A 1 189 ? -6.877 -1.283 -5.539 1.00 52.81 189 LYS A C 1
ATOM 1523 O O . LYS A 1 189 ? -7.811 -0.590 -5.131 1.00 52.81 189 LYS A O 1
ATOM 1528 N N . SER A 1 190 ? -6.519 -2.420 -4.955 1.00 57.88 190 SER A N 1
ATOM 1529 C CA . SER A 1 190 ? -7.156 -2.939 -3.744 1.00 57.88 190 SER A CA 1
ATOM 1530 C C . SER A 1 190 ? -6.732 -2.127 -2.514 1.00 57.88 190 SER A C 1
ATOM 1532 O O . SER A 1 190 ? -5.577 -2.162 -2.079 1.00 57.88 190 SER A O 1
ATOM 1534 N N . ILE A 1 191 ? -7.686 -1.383 -1.944 1.00 62.34 191 ILE A N 1
ATOM 1535 C CA . ILE A 1 191 ? -7.519 -0.592 -0.718 1.00 62.34 191 ILE A CA 1
ATOM 1536 C C . ILE A 1 191 ? -8.392 -1.197 0.378 1.00 62.34 191 ILE A C 1
ATOM 1538 O O . ILE A 1 191 ? -9.609 -1.295 0.223 1.00 62.34 191 ILE A O 1
ATOM 1542 N N . LEU A 1 192 ? -7.785 -1.531 1.517 1.00 72.38 192 LEU A N 1
ATOM 1543 C CA . LEU A 1 192 ? -8.515 -1.931 2.716 1.00 72.38 192 LEU A CA 1
ATOM 1544 C C . LEU A 1 192 ? -8.530 -0.789 3.735 1.00 72.38 192 LEU A C 1
ATOM 1546 O O . LEU A 1 192 ? -7.483 -0.281 4.139 1.00 72.38 192 LEU A O 1
ATOM 1550 N N . MET A 1 193 ? -9.727 -0.412 4.184 1.00 68.25 193 MET A N 1
ATOM 1551 C CA . MET A 1 193 ? -9.924 0.576 5.245 1.00 68.25 193 MET A CA 1
ATOM 1552 C C . MET A 1 193 ? -10.238 -0.124 6.564 1.00 68.25 193 MET A C 1
ATOM 1554 O O . MET A 1 193 ? -11.201 -0.883 6.661 1.00 68.25 193 MET A O 1
ATOM 1558 N N . LEU A 1 194 ? -9.436 0.149 7.593 1.00 65.44 194 LEU A N 1
ATOM 1559 C CA . LEU A 1 194 ? -9.644 -0.402 8.929 1.00 65.44 194 LEU A CA 1
ATOM 1560 C C . LEU A 1 194 ? -10.535 0.545 9.730 1.00 65.44 194 LEU A C 1
ATOM 1562 O O . LEU A 1 194 ? -10.159 1.694 9.962 1.00 65.44 194 LEU A O 1
ATOM 1566 N N . LYS A 1 195 ? -11.695 0.075 10.189 1.00 42.88 195 LYS A N 1
ATOM 1567 C CA . LYS A 1 195 ? -12.591 0.841 11.063 1.00 42.88 195 LYS A CA 1
ATOM 1568 C C . LYS A 1 195 ? -12.731 0.141 12.407 1.00 42.88 195 LYS A C 1
ATOM 1570 O O . LYS A 1 195 ? -13.025 -1.048 12.457 1.00 42.88 195 LYS A O 1
ATOM 1575 N N . GLN A 1 196 ? -12.559 0.893 13.487 1.00 50.19 196 GLN A N 1
ATOM 1576 C CA . GLN A 1 196 ? -12.921 0.459 14.830 1.00 50.19 196 GLN A CA 1
ATOM 1577 C C . GLN A 1 196 ? -14.074 1.335 15.318 1.00 50.19 196 GLN A C 1
ATOM 1579 O O . GLN A 1 196 ? -14.009 2.557 15.194 1.00 50.19 196 GLN A O 1
ATOM 1584 N N . ASN A 1 197 ? -15.121 0.717 15.861 1.00 38.75 197 ASN A N 1
ATOM 1585 C CA . ASN A 1 197 ? -16.131 1.447 16.619 1.00 38.75 197 ASN A CA 1
ATOM 1586 C C . ASN A 1 197 ? -15.600 1.607 18.048 1.00 38.75 197 ASN A C 1
ATOM 1588 O O . ASN A 1 197 ? -15.179 0.617 18.651 1.00 38.75 197 ASN A O 1
ATOM 1592 N N . ALA A 1 198 ? -15.539 2.852 18.518 1.00 39.94 198 ALA A N 1
ATOM 1593 C CA . ALA A 1 198 ? -15.333 3.167 19.927 1.00 39.94 198 ALA A CA 1
ATOM 1594 C C . ALA A 1 198 ? -16.631 2.929 20.704 1.00 39.94 198 ALA A C 1
ATOM 1596 O O . ALA A 1 198 ? -17.708 3.149 20.098 1.00 39.94 198 ALA A O 1
#

InterPro domains:
  IPR029052 Metallo-dependent phosphatase-like [G3DSA:3.60.21.10] (6-196)
  IPR029052 Metallo-dependent phosphatase-like [SSF56300] (20-170)
  IPR033308 PGAP5/Cdc1/Ted1 [PTHR13315] (14-99)

Solvent-accessible surface area (backbone atoms only — not comparable to full-atom values): 12196 Å² total; per-residue (Å²): 133,84,80,82,77,86,44,71,71,55,53,50,50,50,54,25,51,54,49,52,48,50,46,70,72,63,58,47,67,26,41,37,38,27,17,52,72,30,82,48,38,52,76,45,54,73,68,57,37,55,48,35,48,51,49,38,41,66,41,75,58,72,57,89,85,59,44,67,46,69,39,69,17,44,42,25,25,28,39,98,90,42,76,68,42,71,65,37,48,49,55,48,48,76,69,42,96,48,76,92,64,75,47,73,57,90,52,34,38,35,40,60,75,93,51,68,91,77,69,78,74,83,72,73,93,62,76,93,59,95,56,45,29,35,35,45,37,18,66,52,47,70,49,100,88,45,79,50,80,53,64,63,61,76,68,56,70,50,76,42,78,49,61,33,46,78,87,76,78,72,82,78,71,88,79,84,87,82,91,82,89,79,79,78,76,81,84,70,70,37,70,49,75,41,70,75,88,129

Sequence (198 aa):
MSKFVINENNITSFLRFYFVKAIQLTKPSGVIFLGDLLDSGDTAQDLDFAYTVSRFKKIFLFEKDLFVILIPGDNDIGGEGVPVTQAKLTRFLSNLPVKLGDYKYKFVNFYSDYKKPEVKHNIMSGSFSNEISVYVSHLPVISHQFIRFPLTLLNSNASLSIHGHLHRITQKNVLHHSILSDLHSSYEKSILMLKQNA

Secondary structure (DSSP, 8-state):
-------HHHHHHHHHHHHHHHHHHH--SEEEEES--STTTTT--HHHHHHHHHHHHHHH---TTSEEEEE--HHHH--TTS---HHHHHHHHHHS----SPEEETTEEEE-TTS-TT-----------SPEEEEEESS-SB-SS-B---HHHHHTT-SEEEES---------S----------------EEEE----

pLDDT: mean 72.0, std 21.19, range [29.25, 95.69]

Foldseek 3Di:
DDPPDDDVVNVLVVLLVVLVVCCVVQVFLAKEWAEPLFQQLQPDDPVRNLVRLVSSCSRHVPDPNHHYAYAHDCSQQHDDPGDRDPVSVCSSPVRDVHDPAWDDDPQEIEGEDPPDLPDPDPPPPDDDDVHAYEYGHADDCDAPVDNHDRVCNVPVPHPYYDYNDHDDPPPPPDDDDDDDPPDPPPPDRDMDGHHDDD

Nearest PDB structures (foldseek):
  2kdx-assembly1_A  TM=4.156E-01  e=5.930E-01  Helicobacter pylori 26695
  5yxy-assembly1_D  TM=4.507E-01  e=2.321E+00  Thermococcus kodakarensis KOD1
  5yy0-assembly1_B  TM=2.742E-01  e=1.473E+00  Thermococcus kodakarensis KOD1

Organism: Schistosoma mekongi (NCBI:txid38744)

Mean predicted aligned error: 11.59 Å